Protein AF-A0A8T4LMX8-F1 (afdb_monomer)

Structure (mmCIF, N/CA/C/O backbone):
data_AF-A0A8T4LMX8-F1
#
_entry.id   AF-A0A8T4LMX8-F1
#
loop_
_atom_site.group_PDB
_atom_site.id
_atom_site.type_symbol
_atom_site.label_atom_id
_atom_site.label_alt_id
_atom_site.label_comp_id
_atom_site.label_asym_id
_atom_site.label_entity_id
_atom_site.label_seq_id
_atom_site.pdbx_PDB_ins_code
_atom_site.Cartn_x
_atom_site.Cartn_y
_atom_site.Cartn_z
_atom_site.occupancy
_atom_site.B_iso_or_equiv
_atom_site.auth_seq_id
_atom_site.auth_comp_id
_atom_site.auth_asym_id
_atom_site.auth_atom_id
_atom_site.pdbx_PDB_model_num
ATOM 1 N N . MET A 1 1 ? -13.765 -44.492 -5.482 1.00 42.31 1 MET A N 1
ATOM 2 C CA . MET A 1 1 ? -14.033 -43.998 -6.849 1.00 42.31 1 MET A CA 1
ATOM 3 C C . MET A 1 1 ? -13.309 -42.665 -6.994 1.00 42.31 1 MET A C 1
ATOM 5 O O . MET A 1 1 ? -13.678 -41.720 -6.318 1.00 42.31 1 MET A O 1
ATOM 9 N N . LYS A 1 2 ? -12.195 -42.636 -7.736 1.00 34.09 2 LYS A N 1
ATOM 10 C CA . LYS A 1 2 ? -11.388 -41.431 -8.004 1.00 34.09 2 LYS A CA 1
ATOM 11 C C . LYS A 1 2 ? -11.847 -40.826 -9.337 1.00 34.09 2 LYS A C 1
ATOM 13 O O . LYS A 1 2 ? -11.940 -41.601 -10.289 1.00 34.09 2 LYS A O 1
ATOM 18 N N . PRO A 1 3 ? -12.059 -39.507 -9.469 1.00 45.88 3 PRO A N 1
ATOM 19 C CA . PRO A 1 3 ? -12.101 -38.884 -10.780 1.00 45.88 3 PRO A CA 1
ATOM 20 C C . PRO A 1 3 ? -10.678 -38.494 -11.202 1.00 45.88 3 PRO A C 1
ATOM 22 O O . PRO A 1 3 ? -9.987 -37.721 -10.543 1.00 45.88 3 PRO A O 1
ATOM 25 N N . ILE A 1 4 ? -10.241 -39.102 -12.300 1.00 38.03 4 ILE A N 1
ATOM 26 C CA . ILE A 1 4 ? -9.006 -38.809 -13.024 1.00 38.03 4 ILE A CA 1
ATOM 27 C C . ILE A 1 4 ? -9.250 -37.515 -13.807 1.00 38.03 4 ILE A C 1
ATOM 29 O O . ILE A 1 4 ? -10.056 -37.503 -14.738 1.00 38.03 4 ILE A O 1
ATOM 33 N N . LEU A 1 5 ? -8.586 -36.424 -13.418 1.00 34.66 5 LEU A N 1
ATOM 34 C CA . LEU A 1 5 ? -8.623 -35.165 -14.156 1.00 34.66 5 LEU A CA 1
ATOM 35 C C . LEU A 1 5 ? -7.600 -35.231 -15.298 1.00 34.66 5 LEU A C 1
ATOM 37 O O . LEU A 1 5 ? -6.419 -35.503 -15.090 1.00 34.66 5 LEU A O 1
ATOM 41 N N . LYS A 1 6 ? -8.106 -35.057 -16.519 1.00 33.19 6 L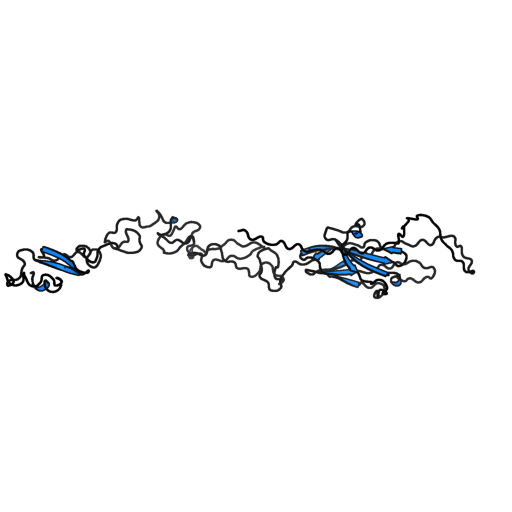YS A N 1
ATOM 42 C CA . LYS A 1 6 ? -7.388 -35.197 -17.787 1.00 33.19 6 LYS A CA 1
ATOM 43 C C . LYS A 1 6 ? -6.347 -34.086 -17.950 1.00 33.19 6 LYS A C 1
ATOM 45 O O . LYS A 1 6 ? -6.687 -32.909 -17.945 1.00 33.19 6 LYS A O 1
ATOM 50 N N . ILE A 1 7 ? -5.095 -34.487 -18.148 1.00 35.69 7 ILE A N 1
ATOM 51 C CA . ILE A 1 7 ? -3.983 -33.627 -18.560 1.00 35.69 7 ILE A CA 1
ATOM 52 C C . ILE A 1 7 ? -4.174 -33.296 -20.048 1.00 35.69 7 ILE A C 1
ATOM 54 O O . ILE A 1 7 ? -4.141 -34.192 -20.892 1.00 35.69 7 ILE A O 1
ATOM 58 N N . ASN A 1 8 ? -4.394 -32.019 -20.366 1.00 33.66 8 ASN A N 1
ATOM 59 C CA . ASN A 1 8 ? -4.388 -31.499 -21.735 1.00 33.66 8 ASN A CA 1
ATOM 60 C C . ASN A 1 8 ? -2.934 -31.365 -22.210 1.00 33.66 8 ASN A C 1
ATOM 62 O O . ASN A 1 8 ? -2.265 -30.373 -21.933 1.00 33.66 8 ASN A O 1
ATOM 66 N N . ILE A 1 9 ? -2.441 -32.385 -22.913 1.00 36.69 9 ILE A N 1
ATOM 67 C CA . ILE A 1 9 ? -1.186 -32.319 -23.666 1.00 36.69 9 ILE A CA 1
ATOM 68 C C . ILE A 1 9 ? -1.484 -31.565 -24.965 1.00 36.69 9 ILE A C 1
ATOM 70 O O . ILE A 1 9 ? -2.144 -32.090 -25.861 1.00 36.69 9 ILE A O 1
ATOM 74 N N . ILE A 1 10 ? -1.020 -30.319 -25.049 1.00 35.59 10 ILE A N 1
ATOM 75 C CA . ILE A 1 10 ? -1.015 -29.539 -26.287 1.00 35.59 10 ILE A CA 1
ATOM 76 C C . ILE A 1 10 ? 0.008 -30.184 -27.228 1.00 35.59 10 ILE A C 1
ATOM 78 O O . ILE A 1 10 ? 1.215 -30.157 -26.996 1.00 35.59 10 ILE A O 1
ATOM 82 N N . LEU A 1 11 ? -0.520 -30.826 -28.266 1.00 32.00 11 LEU A N 1
ATOM 83 C CA . LEU A 1 11 ? 0.209 -31.493 -29.334 1.00 32.00 11 LEU A CA 1
ATOM 84 C C . LEU A 1 11 ? 0.848 -30.418 -30.237 1.00 32.00 11 LEU A C 1
ATOM 86 O O . LEU A 1 11 ? 0.179 -29.836 -31.088 1.00 32.00 11 LEU A O 1
ATOM 90 N N . ILE A 1 12 ? 2.135 -30.125 -30.042 1.00 36.66 12 ILE A N 1
ATOM 91 C CA . ILE A 1 12 ? 2.910 -29.295 -30.975 1.00 36.66 12 ILE A CA 1
ATOM 92 C C . ILE A 1 12 ? 3.185 -30.148 -32.220 1.00 36.66 12 ILE A C 1
ATOM 94 O O . ILE A 1 12 ? 4.034 -31.039 -32.212 1.00 36.66 12 ILE A O 1
ATOM 98 N N . LEU A 1 13 ? 2.422 -29.895 -33.286 1.00 33.50 13 LEU A N 1
ATOM 99 C CA . LEU A 1 13 ? 2.652 -30.439 -34.623 1.00 33.50 13 LEU A CA 1
ATOM 100 C C . LEU A 1 13 ? 3.975 -29.886 -35.179 1.00 33.50 13 LEU A C 1
ATOM 102 O O . LEU A 1 13 ? 4.030 -28.787 -35.725 1.00 33.50 13 LEU A O 1
ATOM 106 N N . PHE A 1 14 ? 5.042 -30.673 -35.059 1.00 32.25 14 PHE A N 1
ATOM 107 C CA . PHE A 1 14 ? 6.243 -30.529 -35.878 1.00 32.25 14 PHE A CA 1
ATOM 108 C C . PHE A 1 14 ? 5.907 -30.964 -37.311 1.00 32.25 14 PHE A C 1
ATOM 110 O O . PHE A 1 14 ? 5.792 -32.155 -37.603 1.00 32.25 14 PHE A O 1
ATOM 117 N N . VAL A 1 15 ? 5.734 -29.997 -38.215 1.00 34.31 15 VAL A N 1
ATOM 118 C CA . VAL A 1 15 ? 5.687 -30.261 -39.657 1.00 34.31 15 VAL A CA 1
ATOM 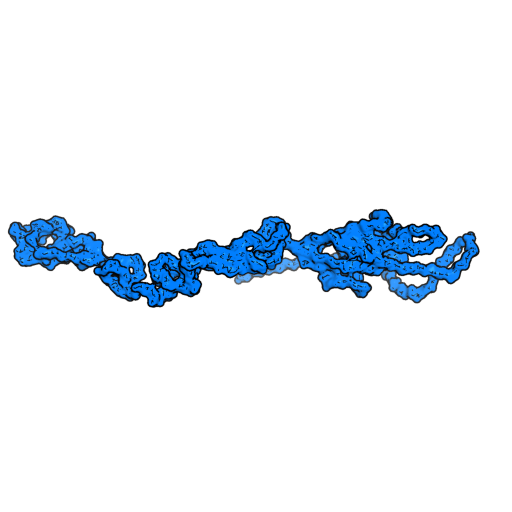119 C C . VAL A 1 15 ? 7.120 -30.468 -40.138 1.00 34.31 15 VAL A C 1
ATOM 121 O O . VAL A 1 15 ? 7.907 -29.534 -40.262 1.00 34.31 15 VAL A O 1
ATOM 124 N N . LEU A 1 16 ? 7.454 -31.732 -40.376 1.00 29.52 16 LEU A N 1
ATOM 125 C CA . LEU A 1 16 ? 8.714 -32.190 -40.943 1.00 29.52 16 LEU A CA 1
ATOM 126 C C . LEU A 1 16 ? 8.616 -32.049 -42.472 1.00 29.52 16 LEU A C 1
ATOM 128 O O . LEU A 1 16 ? 8.086 -32.926 -43.152 1.00 29.52 16 LEU A O 1
ATOM 132 N N . VAL A 1 17 ? 9.075 -30.919 -43.018 1.00 32.94 17 VAL A N 1
ATOM 133 C CA . VAL A 1 17 ? 9.285 -30.775 -44.467 1.00 32.94 17 VAL A CA 1
ATOM 134 C C . VAL A 1 17 ? 10.633 -31.401 -44.803 1.00 32.94 17 VAL A C 1
ATOM 136 O O . VAL A 1 17 ? 11.690 -30.862 -44.486 1.00 32.94 17 VAL A O 1
ATOM 139 N N . ILE A 1 18 ? 10.584 -32.570 -45.437 1.00 34.22 18 ILE A N 1
ATOM 140 C CA . ILE A 1 18 ? 11.728 -33.188 -46.101 1.00 34.22 18 ILE A CA 1
ATOM 141 C C . ILE A 1 18 ? 11.878 -32.502 -47.461 1.00 34.22 18 ILE A C 1
ATOM 143 O O . ILE A 1 18 ? 11.060 -32.712 -48.354 1.00 34.22 18 ILE A O 1
ATOM 147 N N . SER A 1 19 ? 12.940 -31.719 -47.642 1.00 37.28 19 SER A N 1
ATOM 148 C CA . SER A 1 19 ? 13.443 -31.356 -48.969 1.00 37.28 19 SER A CA 1
ATOM 149 C C . SER A 1 19 ? 14.933 -31.667 -49.041 1.00 37.28 19 SER A C 1
ATOM 151 O O . SER A 1 19 ? 15.751 -31.069 -48.344 1.00 37.28 19 SER A O 1
ATOM 153 N N . ALA A 1 20 ? 15.255 -32.657 -49.868 1.00 32.66 20 ALA A N 1
ATOM 154 C CA . ALA A 1 20 ? 16.603 -33.057 -50.232 1.00 32.66 20 ALA A CA 1
ATOM 155 C C . ALA A 1 20 ? 17.221 -32.077 -51.245 1.00 32.66 20 ALA A C 1
ATOM 157 O O . ALA A 1 20 ? 16.527 -31.634 -52.155 1.00 32.66 20 ALA A O 1
ATOM 158 N N . GLY A 1 21 ? 18.536 -31.845 -51.117 1.00 32.22 21 GLY A N 1
ATOM 159 C CA . GLY A 1 21 ? 19.417 -31.208 -52.111 1.00 32.22 21 GLY A CA 1
ATOM 160 C C . GLY A 1 21 ? 19.210 -29.695 -52.227 1.00 32.22 21 GLY A C 1
ATOM 161 O O . GLY A 1 21 ? 18.158 -29.238 -52.637 1.00 32.22 21 GLY A O 1
ATOM 162 N N . ILE A 1 22 ? 20.174 -28.835 -51.910 1.00 32.34 22 ILE A N 1
ATOM 163 C CA . ILE A 1 22 ? 21.505 -28.755 -52.519 1.00 32.34 22 ILE A CA 1
ATOM 164 C C . ILE A 1 22 ? 22.479 -28.219 -51.460 1.00 32.34 22 ILE A C 1
ATOM 166 O O . ILE A 1 22 ? 22.280 -27.142 -50.905 1.00 32.34 22 ILE A O 1
ATOM 170 N N . ALA A 1 23 ? 23.549 -28.967 -51.192 1.00 29.81 23 ALA A N 1
ATOM 171 C CA . ALA A 1 23 ? 24.689 -28.474 -50.434 1.00 29.81 23 ALA A CA 1
ATOM 172 C C . ALA A 1 23 ? 25.506 -27.535 -51.333 1.00 29.81 23 ALA A C 1
ATOM 174 O O . ALA A 1 23 ? 26.233 -27.993 -52.213 1.00 29.81 23 ALA A O 1
ATOM 175 N N . ALA A 1 24 ? 25.382 -26.225 -51.127 1.00 30.67 24 ALA A N 1
ATOM 176 C CA . ALA A 1 24 ? 26.388 -25.274 -51.578 1.00 30.67 24 ALA A CA 1
ATOM 177 C C . ALA A 1 24 ? 27.410 -25.124 -50.447 1.00 30.67 24 ALA A C 1
ATOM 179 O O . ALA A 1 24 ? 27.195 -24.410 -49.469 1.00 30.67 24 ALA A O 1
ATOM 180 N N . SER A 1 25 ? 28.503 -25.872 -50.558 1.00 31.45 25 SER A N 1
ATOM 181 C CA . SER A 1 25 ? 29.678 -25.752 -49.705 1.00 31.45 25 SER A CA 1
ATOM 182 C C . SER A 1 25 ? 30.217 -24.320 -49.778 1.00 31.45 25 SER A C 1
ATOM 184 O O . SER A 1 25 ? 30.793 -23.930 -50.792 1.00 31.45 25 SER A O 1
ATOM 186 N N . TYR A 1 26 ? 30.046 -23.535 -48.713 1.00 28.48 26 TYR A N 1
ATOM 187 C CA . TYR A 1 26 ? 30.730 -22.252 -48.556 1.00 28.48 26 TYR A CA 1
ATOM 188 C C . TYR A 1 26 ? 32.180 -22.543 -48.151 1.00 28.48 26 TYR A C 1
ATOM 190 O O . TYR A 1 26 ? 32.530 -22.614 -46.973 1.00 28.48 26 TYR A O 1
ATOM 198 N N . LEU A 1 27 ? 33.017 -22.830 -49.150 1.00 28.42 27 LEU A N 1
ATOM 199 C CA . LEU A 1 27 ? 34.459 -22.903 -48.974 1.00 28.42 27 LEU A CA 1
ATOM 200 C C . LEU A 1 27 ? 34.993 -21.489 -48.755 1.00 28.42 27 LEU A C 1
ATOM 202 O O . LEU A 1 27 ? 34.865 -20.609 -49.603 1.00 28.42 27 LEU A O 1
ATOM 206 N N . HIS A 1 28 ? 35.627 -21.316 -47.602 1.00 33.16 28 HIS A N 1
ATOM 207 C CA . HIS A 1 28 ? 36.552 -20.238 -47.302 1.00 33.16 28 HIS A CA 1
ATOM 208 C C . HIS A 1 28 ? 37.680 -20.258 -48.351 1.00 33.16 28 HIS A C 1
ATOM 210 O O . HIS A 1 28 ? 38.648 -21.001 -48.209 1.00 33.16 28 HIS A O 1
ATOM 216 N N . ASN A 1 29 ? 37.565 -19.462 -49.414 1.00 29.56 29 ASN A N 1
ATOM 217 C CA . ASN A 1 29 ? 38.679 -19.206 -50.323 1.00 29.56 29 ASN A CA 1
ATOM 218 C C . ASN A 1 29 ? 39.320 -17.873 -49.961 1.00 29.56 29 ASN A C 1
ATOM 220 O O . ASN A 1 29 ? 38.999 -16.813 -50.488 1.00 29.56 29 ASN A O 1
ATOM 224 N N . ASN A 1 30 ? 40.271 -17.972 -49.039 1.00 38.06 30 ASN A N 1
ATOM 225 C CA . ASN A 1 30 ? 41.358 -17.023 -48.933 1.00 38.06 30 ASN A CA 1
ATOM 226 C C . ASN A 1 30 ? 42.361 -17.341 -50.054 1.00 38.06 30 ASN A C 1
ATOM 228 O O . ASN A 1 30 ? 43.261 -18.149 -49.851 1.00 38.06 30 ASN A O 1
ATOM 232 N N . SER A 1 31 ? 42.171 -16.788 -51.254 1.00 34.78 31 SER A N 1
ATOM 233 C CA . SER A 1 31 ? 43.269 -16.577 -52.206 1.00 34.78 31 SER A CA 1
ATOM 234 C C . SER A 1 31 ? 42.827 -15.702 -53.378 1.00 34.78 31 SER A C 1
ATOM 236 O O . SER A 1 31 ? 41.853 -15.980 -54.070 1.00 34.78 31 SER A O 1
ATOM 238 N N . THR A 1 32 ? 43.592 -14.637 -53.562 1.00 44.75 32 THR A N 1
ATOM 239 C CA . THR A 1 32 ? 43.703 -13.728 -54.705 1.00 44.75 32 THR A CA 1
ATOM 240 C C . THR A 1 32 ? 43.387 -14.338 -56.078 1.00 44.75 32 THR A C 1
ATOM 242 O O . THR A 1 32 ? 44.023 -15.306 -56.490 1.00 44.75 32 THR A O 1
ATOM 245 N N . GLY A 1 33 ? 42.498 -13.696 -56.842 1.00 30.75 33 GLY A N 1
ATOM 246 C CA . GLY A 1 33 ? 42.266 -14.014 -58.254 1.00 30.75 33 GLY A CA 1
ATOM 247 C C . GLY A 1 33 ? 41.302 -13.035 -58.921 1.00 30.75 33 GLY A C 1
ATOM 248 O O . GLY A 1 33 ? 40.125 -13.336 -59.081 1.00 30.75 33 GLY A O 1
ATOM 249 N N . ALA A 1 34 ? 41.789 -11.848 -59.288 1.00 35.50 34 ALA A N 1
ATOM 250 C CA . ALA A 1 34 ? 41.027 -10.880 -60.073 1.00 35.50 34 ALA A CA 1
ATOM 251 C C . ALA A 1 34 ? 40.827 -11.395 -61.512 1.00 35.50 34 ALA A C 1
ATOM 253 O O . ALA A 1 34 ? 41.796 -11.687 -62.212 1.00 35.50 34 ALA A O 1
ATOM 254 N N . VAL A 1 35 ? 39.573 -11.491 -61.961 1.00 29.61 35 VAL A N 1
ATOM 255 C CA . VAL A 1 35 ? 39.212 -11.753 -63.363 1.00 29.61 35 VAL A CA 1
ATOM 256 C C . VAL A 1 35 ? 39.029 -10.405 -64.061 1.00 29.61 35 VAL A C 1
ATOM 258 O O . VAL A 1 35 ? 38.074 -9.685 -63.787 1.00 29.61 35 VAL A O 1
ATOM 261 N N . ILE A 1 36 ? 39.956 -10.055 -64.956 1.00 37.41 36 ILE A N 1
ATOM 262 C CA . ILE A 1 36 ? 39.869 -8.869 -65.819 1.00 37.41 36 ILE A CA 1
ATOM 263 C C . ILE A 1 36 ? 39.120 -9.264 -67.101 1.00 37.41 36 ILE A C 1
ATOM 265 O O . ILE A 1 36 ? 39.618 -10.076 -67.881 1.00 37.41 36 ILE A O 1
ATOM 269 N N . ILE A 1 37 ? 37.945 -8.677 -67.348 1.00 35.38 37 ILE A N 1
ATOM 270 C CA . ILE A 1 37 ? 37.263 -8.743 -68.651 1.00 35.38 37 ILE A CA 1
ATOM 271 C C . ILE A 1 37 ? 37.694 -7.503 -69.442 1.00 35.38 37 ILE A C 1
ATOM 273 O O . ILE A 1 37 ? 37.253 -6.390 -69.164 1.00 35.38 37 ILE A O 1
ATOM 277 N N . GLY A 1 38 ? 38.619 -7.676 -70.385 1.00 31.23 38 GLY A N 1
ATOM 278 C CA . GLY A 1 38 ? 39.140 -6.580 -71.202 1.00 31.23 38 GLY A CA 1
ATOM 279 C C . GLY A 1 38 ? 38.154 -6.127 -72.282 1.00 31.23 38 GLY A C 1
ATOM 280 O O . GLY A 1 38 ? 37.705 -6.934 -73.092 1.00 31.23 38 GLY A O 1
ATOM 281 N N . SER A 1 39 ? 37.881 -4.822 -72.336 1.00 35.50 39 SER A N 1
ATOM 282 C CA . SER A 1 39 ? 37.499 -4.106 -73.564 1.00 35.50 39 SER A CA 1
ATOM 283 C C . SER A 1 39 ? 38.655 -3.171 -73.949 1.00 35.50 39 SER A C 1
ATOM 285 O O . SER A 1 39 ? 39.286 -2.610 -73.050 1.00 35.50 39 SER A O 1
ATOM 287 N N . PRO A 1 40 ? 39.004 -3.012 -75.241 1.00 43.19 40 PRO A N 1
ATOM 288 C CA . PRO A 1 40 ? 40.244 -2.353 -75.620 1.00 43.19 40 PRO A CA 1
ATOM 289 C C . PRO A 1 40 ? 40.046 -0.840 -75.705 1.00 43.19 40 PRO A C 1
ATOM 291 O O . PRO A 1 40 ? 39.287 -0.345 -76.533 1.00 43.19 40 PRO A O 1
ATOM 294 N N . GLY A 1 41 ? 40.789 -0.107 -74.883 1.00 40.06 41 GLY A N 1
ATOM 295 C CA . GLY A 1 41 ? 40.976 1.327 -75.056 1.00 40.06 41 GLY A CA 1
ATOM 296 C C . GLY A 1 41 ? 41.073 2.048 -73.729 1.00 40.06 41 GLY A C 1
ATOM 297 O O . GLY A 1 41 ? 40.066 2.536 -73.259 1.00 40.06 41 GLY A O 1
ATOM 298 N N . PHE A 1 42 ? 42.265 2.077 -73.135 1.00 42.91 42 PHE A N 1
ATOM 299 C CA . PHE A 1 42 ? 42.872 3.231 -72.457 1.00 42.91 42 PHE A CA 1
ATOM 300 C C . PHE A 1 42 ? 44.186 2.754 -71.823 1.00 42.91 42 PHE A C 1
ATOM 302 O O . PHE A 1 42 ? 44.204 1.840 -71.004 1.00 42.91 42 PHE A O 1
ATOM 309 N N . GLY A 1 43 ? 45.306 3.335 -72.261 1.00 44.34 43 GLY A N 1
ATOM 310 C CA . GLY A 1 43 ? 46.622 3.097 -71.675 1.00 44.34 43 GLY A CA 1
ATOM 311 C C . GLY A 1 43 ? 46.714 3.788 -70.319 1.00 44.34 43 GLY A C 1
ATOM 312 O O . GLY A 1 43 ? 47.070 4.960 -70.250 1.00 44.34 43 GLY A O 1
ATOM 313 N N . GLY A 1 44 ? 46.363 3.061 -69.265 1.00 44.66 44 GLY A N 1
ATOM 314 C CA . GLY A 1 44 ? 46.594 3.411 -67.869 1.00 44.66 44 GLY A CA 1
ATOM 315 C C . GLY A 1 44 ? 47.049 2.156 -67.134 1.00 44.66 44 GLY A C 1
ATOM 316 O O . GLY A 1 44 ? 46.526 1.071 -67.378 1.00 44.66 44 GLY A O 1
ATOM 317 N N . ASP A 1 45 ? 48.075 2.297 -66.307 1.00 46.09 45 ASP A N 1
ATOM 318 C CA . ASP A 1 45 ? 48.701 1.230 -65.527 1.00 46.09 45 ASP A CA 1
ATOM 319 C C . ASP A 1 45 ? 47.660 0.488 -64.655 1.00 46.09 45 ASP A C 1
ATOM 321 O O . ASP A 1 45 ? 47.151 1.030 -63.678 1.00 46.09 45 ASP A O 1
ATOM 325 N N . ILE A 1 46 ? 47.304 -0.744 -65.037 1.00 49.78 46 ILE A N 1
ATOM 326 C CA . ILE A 1 46 ? 46.296 -1.605 -64.377 1.00 49.78 46 ILE A CA 1
ATOM 327 C C . ILE A 1 46 ? 46.918 -2.556 -63.337 1.00 49.78 46 ILE A C 1
ATOM 329 O O . ILE A 1 46 ? 46.423 -3.658 -63.107 1.00 49.78 46 ILE A O 1
ATOM 333 N N . SER A 1 47 ? 48.017 -2.152 -62.696 1.00 48.38 47 SER A N 1
ATOM 334 C CA . SER A 1 47 ? 48.734 -2.981 -61.713 1.00 48.38 47 SER A CA 1
ATOM 335 C C . SER A 1 47 ? 48.361 -2.735 -60.243 1.00 48.38 47 SER A C 1
ATOM 337 O O . SER A 1 47 ? 48.933 -3.372 -59.358 1.00 48.38 47 SER A O 1
ATOM 339 N N . GLN A 1 48 ? 47.386 -1.870 -59.945 1.00 51.09 48 GLN A N 1
ATOM 340 C CA . GLN A 1 48 ? 46.965 -1.588 -58.567 1.00 51.09 48 GLN A CA 1
ATOM 341 C C . GLN A 1 48 ? 45.631 -2.298 -58.262 1.00 51.09 48 GLN A C 1
ATOM 343 O O . GLN A 1 48 ? 44.635 -2.012 -58.931 1.00 51.09 48 GLN A O 1
ATOM 348 N N . PRO A 1 49 ? 45.562 -3.225 -57.285 1.00 53.69 49 PRO A N 1
ATOM 349 C CA . PRO A 1 49 ? 44.280 -3.736 -56.815 1.00 53.69 49 PRO A CA 1
ATOM 350 C C . PRO A 1 49 ? 43.464 -2.567 -56.259 1.00 53.69 49 PRO A C 1
ATOM 352 O O . PRO A 1 49 ? 43.960 -1.803 -55.435 1.00 53.69 49 PRO A O 1
ATOM 355 N N . VAL A 1 50 ? 42.215 -2.424 -56.704 1.00 55.38 50 VAL A N 1
ATOM 356 C CA . VAL A 1 50 ? 41.280 -1.466 -56.108 1.00 55.38 50 VAL A CA 1
ATOM 357 C C . VAL A 1 50 ? 40.969 -1.974 -54.700 1.00 55.38 50 VAL A C 1
ATOM 359 O O . VAL A 1 50 ? 40.183 -2.903 -54.521 1.00 55.38 50 VAL A O 1
ATOM 362 N N . THR A 1 51 ? 41.667 -1.450 -53.697 1.00 58.44 51 THR A N 1
ATOM 363 C CA . THR A 1 51 ? 41.367 -1.717 -52.291 1.00 58.44 51 THR A CA 1
ATOM 364 C C . THR A 1 51 ? 40.210 -0.817 -51.888 1.00 58.44 51 THR A C 1
ATOM 366 O O . THR A 1 51 ? 40.366 0.401 -51.870 1.00 58.44 51 THR A O 1
ATOM 369 N N . PHE A 1 52 ? 39.051 -1.404 -51.598 1.00 62.44 52 PHE A N 1
ATOM 370 C CA . PHE A 1 52 ? 37.931 -0.664 -51.023 1.00 62.44 52 PHE A CA 1
ATOM 371 C C . PHE A 1 52 ? 38.224 -0.337 -49.560 1.00 62.44 52 PHE A C 1
ATOM 373 O O . PHE A 1 52 ? 38.703 -1.200 -48.818 1.00 62.44 52 PHE A O 1
ATOM 380 N N . ASP A 1 53 ? 37.893 0.883 -49.143 1.00 69.62 53 ASP A N 1
ATOM 381 C CA . ASP A 1 53 ? 37.922 1.244 -47.732 1.00 69.62 53 ASP A CA 1
ATOM 382 C C . ASP A 1 53 ? 36.877 0.419 -46.953 1.00 69.62 53 ASP A C 1
ATOM 384 O O . ASP A 1 53 ? 35.795 0.111 -47.477 1.00 69.62 53 ASP A O 1
ATOM 388 N N . PRO A 1 54 ? 37.179 0.023 -45.702 1.00 75.31 54 PRO A N 1
ATOM 389 C CA . PRO A 1 54 ? 36.230 -0.701 -44.868 1.00 75.31 54 PRO A CA 1
ATOM 390 C C . PRO A 1 54 ? 34.986 0.152 -44.589 1.00 75.31 54 PRO A C 1
ATOM 392 O O . PRO A 1 54 ? 35.075 1.363 -44.380 1.00 75.31 54 PRO A O 1
ATOM 395 N N . LEU A 1 55 ? 33.820 -0.502 -44.535 1.00 82.38 55 LEU A N 1
ATOM 396 C CA . LEU A 1 55 ? 32.554 0.150 -44.200 1.00 82.38 55 LEU A CA 1
ATOM 397 C C . LEU A 1 55 ? 32.651 0.870 -42.847 1.00 82.38 55 LEU A C 1
ATOM 399 O O . LEU A 1 55 ? 33.101 0.303 -41.850 1.00 82.38 55 LEU A O 1
ATOM 403 N N . LYS A 1 56 ? 32.179 2.118 -42.803 1.00 85.19 56 LYS A N 1
ATOM 404 C CA . LYS A 1 56 ? 32.111 2.914 -41.569 1.00 85.19 56 LYS A CA 1
ATOM 405 C C . LYS A 1 56 ? 30.914 2.494 -40.723 1.00 85.19 56 LYS A C 1
ATOM 407 O O . LYS A 1 56 ? 29.858 2.177 -41.265 1.00 85.19 56 LYS A O 1
ATOM 412 N N . SER A 1 57 ? 31.043 2.537 -39.402 1.00 88.19 57 SER A N 1
ATOM 413 C CA . SER A 1 57 ? 29.895 2.373 -38.507 1.00 88.19 57 SER A CA 1
ATOM 414 C C . SER A 1 57 ? 29.049 3.646 -38.433 1.00 88.19 57 SER A C 1
ATOM 416 O O . SER A 1 57 ? 29.518 4.751 -38.710 1.00 88.19 57 SER A O 1
ATOM 418 N N . VAL A 1 58 ? 27.788 3.484 -38.031 1.00 89.00 58 VAL A N 1
ATOM 419 C CA . VAL A 1 58 ? 26.940 4.592 -37.570 1.00 89.00 58 VAL A CA 1
ATOM 420 C C . VAL A 1 58 ? 27.460 5.068 -36.210 1.00 89.00 58 VAL A C 1
ATOM 422 O O . VAL A 1 58 ? 27.707 4.254 -35.320 1.00 89.00 58 VAL A O 1
ATOM 425 N N . THR A 1 59 ? 27.632 6.376 -36.034 1.00 91.25 59 THR A N 1
ATOM 426 C CA . THR A 1 59 ? 28.218 6.949 -34.806 1.00 91.25 59 THR A CA 1
ATOM 427 C C . THR A 1 59 ? 27.272 7.863 -34.035 1.00 91.25 59 THR A C 1
ATOM 429 O O . THR A 1 59 ? 27.582 8.239 -32.907 1.00 91.25 59 THR A O 1
ATOM 432 N N . ASP A 1 60 ? 26.149 8.249 -34.634 1.00 91.62 60 ASP A N 1
ATOM 433 C CA . ASP A 1 60 ? 25.191 9.220 -34.106 1.00 91.62 60 ASP A CA 1
ATOM 434 C C . ASP A 1 60 ? 23.867 8.574 -33.669 1.00 91.62 60 ASP A C 1
ATOM 436 O O . ASP A 1 60 ? 22.853 9.263 -33.574 1.00 91.62 60 ASP A O 1
ATOM 440 N N . LEU A 1 61 ? 23.860 7.267 -33.370 1.00 94.19 61 LEU A N 1
ATOM 441 C CA . LEU A 1 61 ? 22.666 6.604 -32.849 1.00 94.19 61 LEU A CA 1
ATOM 442 C C . LEU A 1 61 ? 22.304 7.174 -31.479 1.00 94.19 61 LEU A C 1
ATOM 444 O O . LEU A 1 61 ? 23.097 7.114 -30.537 1.00 94.19 61 LEU A O 1
ATOM 448 N N . GLN A 1 62 ? 21.095 7.712 -31.368 1.00 96.44 62 GLN A N 1
ATOM 449 C CA . GLN A 1 62 ? 20.595 8.380 -30.173 1.00 96.44 62 GLN A CA 1
ATOM 450 C C . GLN A 1 62 ? 19.175 7.930 -29.848 1.00 96.44 62 GLN A C 1
ATOM 452 O O . GLN A 1 62 ? 18.374 7.658 -30.738 1.00 96.44 62 GLN A O 1
ATOM 457 N N . VAL A 1 63 ? 18.859 7.880 -28.556 1.00 96.94 63 VAL A N 1
ATOM 458 C CA . VAL A 1 63 ? 17.497 7.671 -28.052 1.00 96.94 63 VAL A CA 1
ATOM 459 C C . VAL A 1 63 ? 16.813 9.027 -27.964 1.00 96.94 63 VAL A C 1
ATOM 461 O O . VAL A 1 63 ? 17.354 9.947 -27.358 1.00 96.94 63 VAL A O 1
ATOM 464 N N . ILE A 1 64 ? 15.623 9.139 -28.549 1.00 96.25 64 ILE A N 1
ATOM 465 C CA . ILE A 1 64 ? 14.825 10.375 -28.536 1.00 96.25 64 ILE A CA 1
ATOM 466 C C . ILE A 1 64 ? 13.534 10.249 -27.721 1.00 96.25 64 ILE A C 1
ATOM 468 O O . ILE A 1 64 ? 12.875 11.249 -27.462 1.00 96.25 64 ILE A O 1
ATOM 472 N N . GLY A 1 65 ? 13.161 9.035 -27.314 1.00 92.25 65 GLY A N 1
ATOM 473 C CA . GLY A 1 65 ? 12.016 8.805 -26.441 1.00 92.25 65 GLY A CA 1
ATOM 474 C C . GLY A 1 65 ? 11.860 7.336 -26.074 1.00 92.25 65 GLY A C 1
ATOM 475 O O . GLY A 1 65 ? 12.273 6.456 -26.829 1.00 92.25 65 GLY A O 1
ATOM 476 N N . ALA A 1 66 ? 11.251 7.077 -24.923 1.00 93.19 66 ALA A N 1
ATOM 477 C CA . ALA A 1 66 ? 10.887 5.746 -24.463 1.00 93.19 66 ALA A CA 1
ATOM 478 C C . ALA A 1 66 ? 9.474 5.787 -23.874 1.00 93.19 66 ALA A C 1
ATOM 480 O O . ALA A 1 66 ? 9.093 6.756 -23.224 1.00 93.19 66 ALA A O 1
ATOM 481 N N . THR A 1 67 ? 8.706 4.738 -24.125 1.00 89.56 67 THR A N 1
ATOM 482 C CA . THR A 1 67 ? 7.407 4.469 -23.506 1.00 89.56 67 THR A CA 1
ATOM 483 C C . THR A 1 67 ? 7.495 3.132 -22.764 1.00 89.56 67 THR A C 1
ATOM 485 O O . THR A 1 67 ? 8.583 2.559 -22.640 1.00 89.56 67 THR A O 1
ATOM 488 N N . LYS A 1 68 ? 6.366 2.599 -22.287 1.00 88.25 68 LYS A N 1
ATOM 489 C CA . LYS A 1 68 ? 6.342 1.313 -21.580 1.00 88.25 68 LYS A CA 1
ATOM 490 C C . LYS A 1 68 ? 6.685 0.121 -22.471 1.00 88.25 68 LYS A C 1
ATOM 492 O O . LYS A 1 68 ? 7.149 -0.894 -21.974 1.00 88.25 68 LYS A O 1
ATOM 497 N N . ASP A 1 69 ? 6.455 0.226 -23.777 1.00 91.94 69 ASP A N 1
ATOM 498 C CA . ASP A 1 69 ? 6.598 -0.894 -24.712 1.00 91.94 69 ASP A CA 1
ATOM 499 C C . ASP A 1 69 ? 7.420 -0.559 -25.959 1.00 91.94 69 ASP A C 1
ATOM 501 O O . ASP A 1 69 ? 7.581 -1.404 -26.845 1.00 91.94 69 ASP A O 1
ATOM 505 N N . SER A 1 70 ? 7.944 0.663 -26.055 1.00 93.00 70 SER A N 1
ATOM 506 C CA . SER A 1 70 ? 8.681 1.098 -27.233 1.00 93.00 70 SER A CA 1
ATOM 507 C C . SER A 1 70 ? 9.758 2.137 -26.950 1.00 93.00 70 SER A C 1
ATOM 509 O O . SER A 1 70 ? 9.674 2.915 -26.004 1.00 93.00 70 SER A O 1
ATOM 511 N N . VAL A 1 71 ? 10.786 2.157 -27.797 1.00 96.25 71 VAL A N 1
ATOM 512 C CA . VAL A 1 71 ? 11.881 3.133 -27.769 1.00 96.25 71 VAL A CA 1
ATOM 513 C C . VAL A 1 71 ? 12.054 3.721 -29.161 1.00 96.25 71 VAL A C 1
ATOM 515 O O . VAL A 1 71 ? 12.198 2.991 -30.141 1.00 96.25 71 VAL A O 1
ATOM 518 N N . SER A 1 72 ? 12.059 5.047 -29.242 1.00 94.88 72 SER A N 1
ATOM 519 C CA . SER A 1 72 ? 12.313 5.810 -30.459 1.00 94.88 72 SER A CA 1
ATOM 520 C C . SER A 1 72 ? 13.780 6.228 -30.520 1.00 94.88 72 SER A C 1
ATOM 522 O O . SER A 1 72 ? 14.328 6.804 -29.579 1.00 94.88 72 SER A O 1
ATOM 524 N N . LEU A 1 73 ? 14.408 5.942 -31.652 1.00 95.00 73 LEU A N 1
ATOM 525 C CA . LEU A 1 73 ? 15.817 6.145 -31.951 1.00 95.00 73 LEU A CA 1
ATOM 526 C C . LEU A 1 73 ? 15.959 7.066 -33.159 1.00 95.00 73 LEU A C 1
ATOM 528 O O . LEU A 1 73 ? 15.115 7.043 -34.053 1.00 95.00 73 LEU A O 1
ATOM 532 N N . THR A 1 74 ? 17.041 7.830 -33.217 1.00 93.00 74 THR A N 1
ATOM 533 C CA . THR A 1 74 ? 17.435 8.616 -34.388 1.00 93.00 74 THR A CA 1
ATOM 534 C C . THR A 1 74 ? 18.892 8.347 -34.741 1.00 93.00 74 THR A C 1
ATOM 536 O O . THR A 1 74 ? 19.702 8.136 -33.841 1.00 93.00 74 THR A O 1
ATOM 539 N N . PHE A 1 75 ? 19.220 8.316 -36.031 1.00 89.75 75 PHE A N 1
ATOM 540 C CA . PHE A 1 75 ? 20.593 8.155 -36.525 1.00 89.75 75 PHE A CA 1
ATOM 541 C C . PHE A 1 75 ? 20.716 8.577 -37.986 1.00 89.75 75 PHE A C 1
ATOM 543 O O . PHE A 1 75 ? 19.702 8.765 -38.656 1.00 89.75 75 PHE A O 1
ATOM 550 N N . SER A 1 76 ? 21.947 8.686 -38.479 1.00 84.94 76 SER A N 1
ATOM 551 C CA . SER A 1 76 ? 22.262 8.980 -39.877 1.00 84.94 76 SER A CA 1
ATOM 552 C C . SER A 1 76 ? 23.170 7.886 -40.438 1.00 84.94 76 SER A C 1
ATOM 554 O O . SER A 1 76 ? 24.094 7.411 -39.774 1.00 84.94 76 SER A O 1
ATOM 5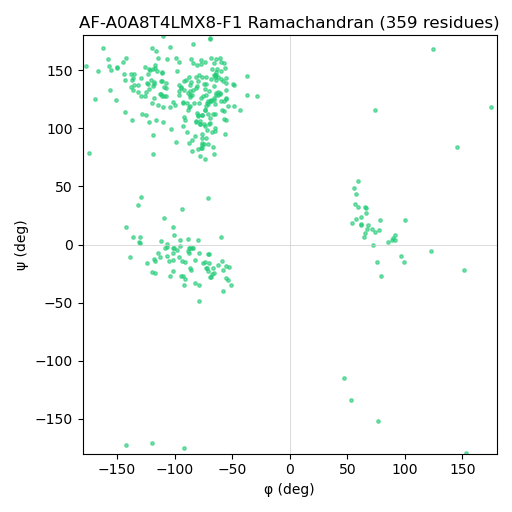56 N N . LEU A 1 77 ? 22.931 7.459 -41.680 1.00 79.56 77 LEU A N 1
ATOM 557 C CA . LEU A 1 77 ? 23.815 6.489 -42.326 1.00 79.56 77 LEU A CA 1
ATOM 558 C C . LEU A 1 77 ? 25.120 7.192 -42.716 1.00 79.56 77 LEU A C 1
ATOM 560 O O . LEU A 1 77 ? 25.073 8.298 -43.264 1.00 79.56 77 LEU A O 1
ATOM 564 N N . PRO A 1 78 ? 26.289 6.586 -42.442 1.00 73.81 78 PRO A N 1
ATOM 565 C CA . PRO A 1 78 ? 27.556 7.214 -42.749 1.00 73.81 78 PRO A CA 1
ATOM 566 C C . PRO A 1 78 ? 27.720 7.342 -44.261 1.00 73.81 78 PRO A C 1
ATOM 568 O O . PRO A 1 78 ? 27.492 6.401 -45.021 1.00 73.81 78 PRO A O 1
ATOM 571 N N . CYS A 1 79 ? 28.198 8.500 -44.698 1.00 66.19 79 CYS A N 1
ATOM 572 C CA . CYS A 1 79 ? 28.691 8.659 -46.054 1.00 66.19 79 CYS A CA 1
ATOM 573 C C . CYS A 1 79 ? 29.995 7.871 -46.195 1.00 66.19 79 CYS A C 1
ATOM 575 O O . CYS A 1 79 ? 31.047 8.290 -45.687 1.00 66.19 79 CYS A O 1
ATOM 577 N N . ASN A 1 80 ? 29.936 6.722 -46.869 1.00 57.38 80 ASN A N 1
ATOM 578 C CA . ASN A 1 80 ? 31.151 6.101 -47.361 1.00 57.38 80 ASN A CA 1
ATOM 579 C C . ASN A 1 80 ? 31.562 6.856 -48.624 1.00 57.38 80 ASN A C 1
ATOM 581 O O . ASN A 1 80 ? 30.882 6.781 -49.641 1.00 57.38 80 ASN A O 1
ATOM 585 N N . MET A 1 81 ? 32.584 7.703 -48.501 1.00 50.38 81 MET A N 1
ATOM 586 C CA . MET A 1 81 ? 33.185 8.358 -49.655 1.00 50.38 81 MET A CA 1
ATOM 587 C C . MET A 1 81 ? 34.251 7.412 -50.179 1.00 50.38 81 MET A C 1
ATOM 589 O O . MET A 1 81 ? 35.408 7.529 -49.783 1.00 50.38 81 MET A O 1
ATOM 593 N N . ASP A 1 82 ? 33.865 6.492 -51.051 1.00 48.03 82 ASP A N 1
ATOM 594 C CA . ASP A 1 82 ? 34.847 5.860 -51.914 1.00 48.03 82 ASP A CA 1
ATOM 595 C C . ASP A 1 82 ? 35.262 6.952 -52.913 1.00 48.03 82 ASP A C 1
ATOM 597 O O . ASP A 1 82 ? 34.426 7.585 -53.564 1.00 48.03 82 ASP A O 1
ATOM 601 N N . THR A 1 83 ? 36.554 7.271 -52.995 1.00 43.69 83 THR A N 1
ATOM 602 C CA . THR A 1 83 ? 37.059 8.124 -54.073 1.00 43.69 83 THR A CA 1
ATOM 603 C C . THR A 1 83 ? 36.914 7.360 -55.384 1.00 43.69 83 THR A C 1
ATOM 605 O O . THR A 1 83 ? 37.860 6.715 -55.835 1.00 43.69 83 THR A O 1
ATOM 608 N N . GLU A 1 84 ? 35.737 7.408 -56.008 1.00 44.44 84 GLU A N 1
ATOM 609 C CA . GLU A 1 84 ? 35.627 7.020 -57.405 1.00 44.44 84 GLU A CA 1
ATOM 610 C C . GLU A 1 84 ? 36.578 7.906 -58.224 1.00 44.44 84 GLU A C 1
ATOM 612 O O . GLU A 1 84 ? 36.680 9.122 -58.019 1.00 44.44 84 GLU A O 1
ATOM 617 N N . ALA A 1 85 ? 37.241 7.304 -59.213 1.00 42.62 85 ALA A N 1
ATOM 618 C CA . ALA A 1 85 ? 38.093 7.979 -60.195 1.00 42.62 85 ALA A CA 1
ATOM 619 C C . ALA A 1 85 ? 37.358 9.051 -61.046 1.00 42.62 85 ALA A C 1
ATOM 621 O O . ALA A 1 85 ? 37.933 9.612 -61.975 1.00 42.62 85 ALA A O 1
ATOM 622 N N . THR A 1 86 ? 36.094 9.349 -60.739 1.00 43.50 86 THR A N 1
ATOM 623 C CA . THR A 1 86 ? 35.194 10.294 -61.413 1.00 43.50 86 THR A CA 1
ATOM 624 C C . THR A 1 86 ? 34.950 11.586 -60.622 1.00 43.50 86 THR A C 1
ATOM 626 O O . THR A 1 86 ? 34.233 12.463 -61.102 1.00 43.50 86 THR A O 1
ATOM 629 N N . GLY A 1 87 ? 35.547 11.766 -59.435 1.00 42.22 87 GLY A N 1
ATOM 630 C CA . GLY A 1 87 ? 35.539 13.055 -58.724 1.00 42.22 87 GLY A CA 1
ATOM 631 C C . GLY A 1 87 ? 34.171 13.518 -58.202 1.00 42.22 87 GLY A C 1
ATOM 632 O O . GLY A 1 87 ? 34.036 14.674 -57.796 1.00 42.22 87 GLY A O 1
ATOM 633 N N . SER A 1 88 ? 33.165 12.642 -58.173 1.00 45.53 88 SER A N 1
ATOM 634 C CA . SER A 1 88 ? 31.857 12.946 -57.585 1.00 45.53 88 SER A CA 1
ATOM 635 C C . SER A 1 88 ? 31.845 12.538 -56.112 1.00 45.53 88 SER A C 1
ATOM 637 O O . SER A 1 88 ? 31.831 11.360 -55.781 1.00 45.53 88 SER A O 1
ATOM 639 N N . ARG A 1 89 ? 31.875 13.528 -55.211 1.00 47.75 89 ARG A N 1
ATOM 640 C CA . ARG A 1 89 ? 31.715 13.331 -53.761 1.00 47.75 89 ARG A CA 1
ATOM 641 C C . ARG A 1 89 ? 30.234 13.089 -53.450 1.00 47.75 89 ARG A C 1
ATOM 643 O O . ARG A 1 89 ? 29.517 14.045 -53.173 1.00 47.75 89 ARG A O 1
ATOM 650 N N . GLY A 1 90 ? 29.779 11.846 -53.557 1.00 49.59 90 GLY A N 1
ATOM 651 C CA . GLY A 1 90 ? 28.437 11.422 -53.146 1.00 49.59 90 GLY A CA 1
ATOM 652 C C . GLY A 1 90 ? 28.509 10.424 -51.995 1.00 49.59 90 GLY A C 1
ATOM 653 O O . GLY A 1 90 ? 29.476 9.673 -51.885 1.00 49.59 90 GLY A O 1
ATOM 654 N N . CYS A 1 91 ? 27.506 10.421 -51.119 1.00 53.56 91 CYS A N 1
ATOM 655 C CA . CYS A 1 91 ? 27.347 9.368 -50.120 1.00 53.56 91 CYS A CA 1
ATOM 656 C C . CYS A 1 91 ? 26.762 8.134 -50.826 1.00 53.56 91 CYS A C 1
ATOM 658 O O . CYS A 1 91 ? 25.714 8.244 -51.455 1.00 53.56 91 CYS A O 1
ATOM 660 N N . GLU A 1 92 ? 27.381 6.954 -50.730 1.00 57.50 92 GLU A N 1
ATOM 661 C CA . GLU A 1 92 ? 26.880 5.717 -51.369 1.00 57.50 92 GLU A CA 1
ATOM 662 C C . GLU A 1 92 ? 25.604 5.133 -50.714 1.00 57.50 92 GLU A C 1
ATOM 664 O O . GLU A 1 92 ? 25.438 3.920 -50.585 1.00 57.50 92 GLU A O 1
ATOM 669 N N . SER A 1 93 ? 24.646 5.976 -50.319 1.00 56.91 93 SER A N 1
ATOM 670 C CA . SER A 1 93 ? 23.338 5.553 -49.800 1.00 56.91 93 SER A CA 1
ATOM 671 C C . SER A 1 93 ? 22.600 4.632 -50.783 1.00 56.91 93 SER A C 1
ATOM 673 O O . SER A 1 93 ? 21.878 3.732 -50.369 1.00 56.91 93 SER A O 1
ATOM 675 N N . LYS A 1 94 ? 22.850 4.775 -52.092 1.00 58.88 94 LYS A N 1
ATOM 676 C CA . LYS A 1 94 ? 22.264 3.941 -53.157 1.00 58.88 94 LYS A CA 1
ATOM 677 C C . LYS A 1 94 ? 22.704 2.473 -53.141 1.00 58.88 94 LYS A C 1
ATOM 679 O O . LYS A 1 94 ? 22.025 1.649 -53.747 1.00 58.88 94 LYS A O 1
ATOM 684 N N . ALA A 1 95 ? 23.824 2.146 -52.495 1.00 70.69 95 ALA A N 1
ATOM 685 C CA . ALA A 1 95 ? 24.360 0.786 -52.452 1.00 70.69 95 ALA A CA 1
ATOM 686 C C . ALA A 1 95 ? 23.992 0.024 -51.164 1.00 70.69 95 ALA A C 1
ATOM 688 O O . ALA A 1 95 ? 24.291 -1.172 -51.056 1.00 70.69 95 ALA A O 1
ATOM 689 N N . ILE A 1 96 ? 23.331 0.699 -50.215 1.00 75.75 96 ILE A N 1
ATOM 690 C CA . ILE A 1 96 ? 22.788 0.106 -48.991 1.00 75.75 96 ILE A CA 1
ATOM 691 C C . ILE A 1 96 ? 21.476 -0.602 -49.330 1.00 75.75 96 ILE A C 1
ATOM 693 O O . ILE A 1 96 ? 20.539 0.003 -49.849 1.00 75.75 96 ILE A O 1
ATOM 697 N N . THR A 1 97 ? 21.420 -1.900 -49.045 1.00 75.50 97 THR A N 1
ATOM 698 C CA . THR A 1 97 ? 20.282 -2.765 -49.384 1.00 75.50 97 THR A CA 1
ATOM 699 C C . THR A 1 97 ? 19.368 -3.052 -48.204 1.00 75.50 97 THR A C 1
ATOM 701 O O . THR A 1 97 ? 18.220 -3.420 -48.423 1.00 75.50 97 THR A O 1
ATOM 704 N N . ASP A 1 98 ? 19.870 -2.931 -46.974 1.00 79.50 98 ASP A N 1
ATOM 705 C CA . ASP A 1 98 ? 19.087 -3.105 -45.750 1.00 79.50 98 ASP A CA 1
ATOM 706 C C . ASP A 1 98 ? 19.754 -2.398 -44.570 1.00 79.50 98 ASP A C 1
ATOM 708 O O . ASP A 1 98 ? 20.957 -2.123 -44.586 1.00 79.50 98 ASP A O 1
ATOM 712 N N . PHE A 1 99 ? 18.970 -2.126 -43.532 1.00 84.69 99 PHE A N 1
ATOM 713 C CA . PHE A 1 99 ? 19.492 -1.845 -42.206 1.00 84.69 99 PHE A CA 1
ATOM 714 C C . PHE A 1 99 ? 18.581 -2.423 -41.126 1.00 84.69 99 PHE A C 1
ATOM 716 O O . PHE A 1 99 ? 17.352 -2.463 -41.244 1.00 84.69 99 PHE A O 1
ATOM 723 N N . GLN A 1 100 ? 19.213 -2.841 -40.037 1.00 89.38 100 GLN A N 1
ATOM 724 C CA . GLN A 1 100 ? 18.567 -3.478 -38.904 1.00 89.38 100 GLN A CA 1
ATOM 725 C C . GLN A 1 100 ? 18.907 -2.723 -37.630 1.00 89.38 100 GLN A C 1
ATOM 727 O O . GLN A 1 100 ? 20.076 -2.460 -37.338 1.00 89.38 100 GLN A O 1
ATOM 732 N N . ILE A 1 101 ? 17.872 -2.425 -36.850 1.00 92.88 101 ILE A N 1
ATOM 733 C CA . ILE A 1 101 ? 18.043 -2.038 -35.454 1.00 92.88 101 ILE A CA 1
ATOM 734 C C . ILE A 1 101 ? 18.018 -3.324 -34.646 1.00 92.88 101 ILE A C 1
ATOM 736 O O . ILE A 1 101 ? 17.040 -4.077 -34.684 1.00 92.88 101 ILE A O 1
ATOM 740 N N . LYS A 1 102 ? 19.096 -3.572 -33.911 1.00 95.25 102 LYS A N 1
ATOM 741 C CA . LYS A 1 102 ? 19.213 -4.702 -32.997 1.00 95.25 102 LYS A CA 1
ATOM 742 C C . LYS A 1 102 ? 19.374 -4.205 -31.574 1.00 95.25 102 LYS A C 1
ATOM 744 O O . LYS A 1 102 ? 19.850 -3.094 -31.348 1.00 95.25 102 LYS A O 1
ATOM 749 N N . TYR A 1 103 ? 18.985 -5.024 -30.610 1.00 96.88 103 TYR A N 1
ATOM 750 C CA . TYR A 1 103 ? 19.095 -4.661 -29.207 1.00 96.88 103 TYR A CA 1
ATOM 751 C C . TYR A 1 103 ? 19.489 -5.839 -28.318 1.00 96.88 103 TYR A C 1
ATOM 753 O O . TYR A 1 103 ? 19.362 -7.010 -28.683 1.00 96.88 103 TYR A O 1
ATOM 761 N N . SER A 1 104 ? 19.983 -5.498 -27.132 1.00 96.88 104 SER A N 1
ATOM 762 C CA . SER A 1 104 ? 20.318 -6.410 -26.045 1.00 96.88 104 SER A CA 1
ATOM 763 C C . SER A 1 104 ? 19.527 -6.014 -24.803 1.00 96.88 104 SER A C 1
ATOM 765 O O . SER A 1 104 ? 19.487 -4.838 -24.449 1.00 96.88 104 SER A O 1
ATOM 767 N N . ALA A 1 105 ? 18.922 -6.997 -24.138 1.00 93.56 105 ALA A N 1
ATOM 768 C CA . ALA A 1 105 ? 18.337 -6.849 -22.801 1.00 93.56 105 ALA A CA 1
ATOM 769 C C . ALA A 1 105 ? 19.298 -7.316 -21.688 1.00 93.56 105 ALA A C 1
ATOM 771 O O . ALA A 1 105 ? 19.036 -7.115 -20.509 1.00 93.56 105 ALA A O 1
ATOM 772 N N . ALA A 1 106 ? 20.401 -7.978 -22.057 1.00 92.12 106 ALA A N 1
ATOM 773 C CA . ALA A 1 106 ? 21.320 -8.618 -21.115 1.00 92.12 106 ALA A CA 1
ATOM 774 C C . ALA A 1 106 ? 22.461 -7.696 -20.654 1.00 92.12 106 ALA A C 1
ATOM 776 O O . ALA A 1 106 ? 23.157 -8.014 -19.692 1.00 92.12 106 ALA A O 1
ATOM 777 N N . GLY A 1 107 ? 22.689 -6.583 -21.352 1.00 92.38 107 GLY A N 1
ATOM 778 C CA . GLY A 1 107 ? 23.776 -5.657 -21.054 1.00 92.38 107 GLY A CA 1
ATOM 779 C C . GLY A 1 107 ? 24.266 -4.866 -22.271 1.00 92.38 107 GLY A C 1
ATOM 780 O O . GLY A 1 107 ? 23.756 -5.067 -23.382 1.00 92.38 107 GLY A O 1
ATOM 781 N N . PRO A 1 108 ? 25.275 -3.997 -22.067 1.00 94.00 108 PRO A N 1
ATOM 782 C CA . PRO A 1 108 ? 25.842 -3.137 -23.101 1.00 94.00 108 PRO A CA 1
ATOM 783 C C . PRO A 1 108 ? 26.344 -3.886 -24.333 1.00 94.00 108 PRO A C 1
ATOM 785 O O . PRO A 1 108 ? 27.002 -4.923 -24.228 1.00 94.00 108 PRO A O 1
ATOM 788 N N . ILE A 1 109 ? 26.082 -3.318 -25.511 1.00 95.69 109 ILE A N 1
ATOM 789 C CA . ILE A 1 109 ? 26.634 -3.805 -26.773 1.00 95.69 109 ILE A CA 1
ATOM 790 C C . ILE A 1 109 ? 28.019 -3.178 -26.960 1.00 95.69 109 ILE A C 1
ATOM 792 O O . ILE A 1 109 ? 28.195 -1.965 -26.856 1.00 95.69 109 ILE A O 1
ATOM 796 N N . THR A 1 110 ? 29.014 -4.018 -27.228 1.00 92.25 110 THR A N 1
ATOM 797 C CA . THR A 1 110 ? 30.406 -3.620 -27.470 1.00 92.25 110 THR A CA 1
ATOM 798 C C . THR A 1 110 ? 30.834 -4.059 -28.866 1.00 92.25 110 THR A C 1
ATOM 800 O O . THR A 1 110 ? 30.163 -4.874 -29.494 1.00 92.25 110 THR A O 1
ATOM 803 N N . ALA A 1 111 ? 31.993 -3.595 -29.337 1.00 83.81 111 ALA A N 1
ATOM 804 C CA . ALA A 1 111 ? 32.538 -4.000 -30.636 1.00 83.81 111 ALA A CA 1
ATOM 805 C C . ALA A 1 111 ? 32.756 -5.524 -30.781 1.00 83.81 111 ALA A C 1
ATOM 807 O O . ALA A 1 111 ? 32.781 -6.031 -31.897 1.00 83.81 111 ALA A O 1
ATOM 808 N N . ASN A 1 112 ? 32.883 -6.255 -29.666 1.00 86.38 112 ASN A N 1
ATOM 809 C CA . ASN A 1 112 ? 33.081 -7.709 -29.652 1.00 86.38 112 ASN A CA 1
ATOM 810 C C . ASN A 1 112 ? 31.773 -8.498 -29.482 1.00 86.38 112 ASN A C 1
ATOM 812 O O . ASN A 1 112 ? 31.797 -9.729 -29.420 1.00 86.38 112 ASN A O 1
ATOM 816 N N . THR A 1 113 ? 30.634 -7.817 -29.345 1.00 91.06 113 THR A N 1
ATOM 817 C CA . THR A 1 113 ? 29.345 -8.483 -29.171 1.00 91.06 113 THR A CA 1
ATOM 818 C C . THR A 1 113 ? 28.991 -9.252 -30.440 1.00 91.06 113 THR A C 1
ATOM 820 O O . THR A 1 113 ? 28.956 -8.693 -31.534 1.00 91.06 113 THR A O 1
ATOM 823 N N . ASN A 1 114 ? 28.698 -10.548 -30.298 1.00 90.50 114 ASN A N 1
ATOM 824 C CA . ASN A 1 114 ? 28.239 -11.354 -31.422 1.00 90.50 114 ASN A CA 1
ATOM 825 C C . ASN A 1 114 ? 26.855 -10.866 -31.868 1.00 90.50 114 ASN A C 1
ATOM 827 O O . ASN A 1 114 ? 25.866 -11.037 -31.154 1.00 90.50 114 ASN A O 1
ATOM 831 N N . VAL A 1 115 ? 26.799 -10.284 -33.065 1.00 87.88 115 VAL A N 1
ATOM 832 C CA . VAL A 1 115 ? 25.586 -9.730 -33.676 1.00 87.88 115 VAL A CA 1
ATOM 833 C C . VAL A 1 115 ? 24.421 -10.723 -33.744 1.00 87.88 115 VAL A C 1
ATOM 835 O O . VAL A 1 115 ? 23.264 -10.314 -33.665 1.00 87.88 115 VAL A O 1
ATOM 838 N N . ASN A 1 116 ? 24.705 -12.022 -33.861 1.00 89.12 116 ASN A N 1
ATOM 839 C CA . ASN A 1 116 ? 23.678 -13.062 -33.964 1.00 89.12 116 ASN A CA 1
ATOM 840 C C . ASN A 1 116 ? 22.971 -13.335 -32.630 1.00 89.12 116 ASN A C 1
ATOM 842 O O . ASN A 1 116 ? 21.904 -13.941 -32.625 1.00 89.12 116 ASN A O 1
ATOM 846 N N . ASN A 1 117 ? 23.539 -12.872 -31.514 1.00 90.00 117 ASN A N 1
ATOM 847 C CA . ASN A 1 117 ? 22.918 -12.971 -30.193 1.00 90.00 117 ASN A CA 1
ATOM 848 C C . ASN A 1 117 ? 22.003 -11.775 -29.883 1.00 90.00 117 ASN A C 1
ATOM 850 O O . ASN A 1 117 ? 21.365 -11.759 -28.832 1.00 90.00 117 ASN A O 1
ATOM 854 N N . LEU A 1 118 ? 21.967 -10.759 -30.751 1.00 93.25 118 LEU A N 1
ATOM 855 C CA . LEU A 1 118 ? 21.124 -9.583 -30.571 1.00 93.25 118 LEU A CA 1
ATOM 856 C C . LEU A 1 118 ? 19.733 -9.818 -31.154 1.00 93.25 118 LEU A C 1
ATOM 858 O O . LEU A 1 118 ? 19.576 -10.440 -32.206 1.00 93.25 118 LEU A O 1
ATOM 862 N N . ILE A 1 119 ? 18.723 -9.263 -30.491 1.00 93.25 119 ILE A N 1
ATOM 863 C CA . ILE A 1 119 ? 17.334 -9.363 -30.933 1.00 93.25 119 ILE A CA 1
ATOM 864 C C . ILE A 1 119 ? 17.095 -8.309 -32.013 1.00 93.25 119 ILE A C 1
ATOM 866 O O . ILE A 1 119 ? 17.516 -7.160 -31.870 1.00 93.25 119 ILE A O 1
ATOM 870 N N . ILE A 1 120 ? 16.432 -8.691 -33.104 1.00 91.12 120 ILE A N 1
ATOM 871 C CA . ILE A 1 120 ? 16.054 -7.761 -34.172 1.00 91.12 120 ILE A CA 1
ATOM 872 C C . ILE A 1 120 ? 14.854 -6.950 -33.681 1.00 91.12 120 ILE A C 1
ATOM 874 O O . ILE A 1 120 ? 13.767 -7.491 -33.510 1.00 91.12 120 ILE A O 1
ATOM 878 N N . GLY A 1 121 ? 15.068 -5.657 -33.440 1.00 80.38 121 GLY A N 1
ATOM 879 C CA . GLY A 1 121 ? 14.019 -4.726 -33.027 1.00 80.38 121 GLY A CA 1
ATOM 880 C C . GLY A 1 121 ? 13.213 -4.192 -34.201 1.00 80.38 121 GLY A C 1
ATOM 881 O O . GLY A 1 121 ? 12.017 -3.958 -34.056 1.00 80.38 121 GLY A O 1
ATOM 882 N N . ALA A 1 122 ? 13.852 -4.028 -35.362 1.00 81.50 122 ALA A N 1
ATOM 883 C CA . ALA A 1 122 ? 13.171 -3.710 -36.608 1.00 81.50 122 ALA A CA 1
ATOM 884 C C . ALA A 1 122 ? 14.074 -3.904 -37.838 1.00 81.50 122 ALA A C 1
ATOM 886 O O . ALA A 1 122 ? 15.288 -3.690 -37.776 1.00 81.50 122 ALA A O 1
ATOM 887 N N . THR A 1 123 ? 13.443 -4.254 -38.961 1.00 79.38 123 THR A N 1
ATOM 888 C CA . THR A 1 123 ? 14.044 -4.387 -40.298 1.00 79.38 123 THR A CA 1
ATOM 889 C C . THR A 1 123 ? 13.296 -3.470 -41.253 1.00 79.38 123 THR A C 1
ATOM 891 O O . THR A 1 123 ? 12.068 -3.386 -41.178 1.00 79.38 123 THR A O 1
ATOM 894 N N . TYR A 1 124 ? 14.011 -2.776 -42.138 1.00 72.69 124 TYR A N 1
ATOM 895 C CA . TYR A 1 124 ? 13.422 -1.650 -42.869 1.00 72.69 124 TYR A CA 1
ATOM 896 C C . TYR A 1 124 ? 13.491 -1.747 -44.384 1.00 72.69 124 TYR A C 1
ATOM 898 O O . TYR A 1 124 ? 12.715 -1.054 -45.043 1.00 72.69 124 TYR A O 1
ATOM 906 N N . CYS A 1 125 ? 14.327 -2.619 -44.943 1.00 68.50 125 CYS A N 1
ATOM 907 C CA . CYS A 1 125 ? 14.256 -2.930 -46.360 1.00 68.50 125 CYS A CA 1
ATOM 908 C C . CYS A 1 125 ? 13.855 -4.389 -46.542 1.00 68.50 125 CYS A C 1
ATOM 910 O O . CYS A 1 125 ? 14.504 -5.316 -46.061 1.00 68.50 125 CYS A O 1
ATOM 912 N N . LEU A 1 126 ? 12.729 -4.598 -47.224 1.00 56.47 126 LEU A N 1
ATOM 913 C CA . LEU A 1 126 ? 12.320 -5.939 -47.614 1.00 56.47 126 LEU A CA 1
ATOM 914 C C . LEU A 1 126 ? 13.223 -6.428 -48.756 1.00 56.47 126 LEU A C 1
ATOM 916 O O . LEU A 1 126 ? 13.561 -5.634 -49.641 1.00 56.47 126 LEU A O 1
ATOM 920 N N . PRO A 1 127 ? 13.569 -7.727 -48.797 1.00 50.97 127 PRO A N 1
ATOM 921 C CA . PRO A 1 127 ? 14.334 -8.290 -49.902 1.00 50.97 127 PRO A CA 1
ATOM 922 C C . PRO A 1 127 ? 13.659 -7.980 -51.248 1.00 50.97 127 PRO A C 1
ATOM 924 O O . PRO A 1 127 ? 12.523 -8.386 -51.483 1.00 50.97 127 PRO A O 1
ATOM 927 N N . GLY A 1 128 ? 14.352 -7.254 -52.132 1.00 50.47 128 GLY A N 1
ATOM 928 C CA . GLY A 1 128 ? 13.864 -6.920 -53.478 1.00 50.47 128 GLY A CA 1
ATOM 929 C C . GLY A 1 128 ? 13.092 -5.600 -53.615 1.00 50.47 128 GLY A C 1
ATOM 930 O O . GLY A 1 128 ? 12.637 -5.293 -54.716 1.00 50.47 128 GLY A O 1
ATOM 931 N N . VAL A 1 129 ? 12.966 -4.801 -52.551 1.00 53.19 129 VAL A N 1
ATOM 932 C CA . VAL A 1 129 ? 12.418 -3.435 -52.612 1.00 53.19 129 VAL A CA 1
ATOM 933 C C . VAL A 1 129 ? 13.565 -2.442 -52.432 1.00 53.19 129 VAL A C 1
ATOM 935 O O . VAL A 1 129 ? 14.328 -2.550 -51.477 1.00 53.19 129 VAL A O 1
ATOM 938 N N . PHE A 1 130 ? 13.701 -1.471 -53.342 1.00 54.34 130 PHE A N 1
ATOM 939 C CA . PHE A 1 130 ? 14.665 -0.383 -53.163 1.00 54.34 130 PHE A CA 1
ATOM 940 C C . PHE A 1 130 ? 14.335 0.370 -51.874 1.00 54.34 130 PHE A C 1
ATOM 942 O O . PHE A 1 130 ? 13.216 0.864 -51.714 1.00 54.34 130 PHE A O 1
ATOM 949 N N . CYS A 1 131 ? 15.303 0.460 -50.962 1.00 58.25 131 CYS A N 1
ATOM 950 C CA . CYS A 1 131 ? 15.181 1.303 -49.786 1.00 58.25 131 CYS A CA 1
ATOM 951 C C . CYS A 1 131 ? 14.911 2.740 -50.259 1.00 58.25 131 CYS A C 1
ATOM 953 O O . CYS A 1 131 ? 15.769 3.357 -50.892 1.00 58.25 131 CYS A O 1
ATOM 955 N N . LEU A 1 132 ? 13.736 3.292 -49.952 1.00 53.78 132 LEU A N 1
ATOM 956 C CA . LEU A 1 132 ? 13.527 4.738 -50.011 1.00 53.78 132 LEU A CA 1
ATOM 957 C C . LEU A 1 132 ? 14.256 5.341 -48.807 1.00 53.78 132 LEU A C 1
ATOM 959 O O . LEU A 1 132 ? 13.648 5.686 -47.795 1.00 53.78 132 LEU A O 1
ATOM 963 N N . ILE A 1 133 ? 15.586 5.369 -48.877 1.00 57.62 133 ILE A N 1
ATOM 964 C CA . ILE A 1 133 ? 16.392 6.111 -47.918 1.00 57.62 133 ILE A CA 1
ATOM 965 C C . ILE A 1 133 ? 16.143 7.579 -48.264 1.00 57.62 133 ILE A C 1
ATOM 967 O O . ILE A 1 133 ? 16.454 8.013 -49.372 1.00 57.62 133 ILE A O 1
ATOM 971 N N . ALA A 1 134 ? 15.475 8.302 -47.362 1.00 47.38 134 ALA A N 1
ATOM 972 C CA . ALA A 1 134 ? 15.314 9.746 -47.488 1.00 47.38 134 ALA A CA 1
ATOM 973 C C . ALA A 1 134 ? 16.699 10.410 -47.597 1.00 47.38 134 ALA A C 1
ATOM 975 O O . ALA A 1 134 ? 17.686 9.850 -47.121 1.00 47.38 134 ALA A O 1
ATOM 976 N N . ASP A 1 135 ? 16.735 11.561 -48.267 1.00 52.25 135 ASP A N 1
ATOM 977 C CA . ASP A 1 135 ? 17.921 12.236 -48.799 1.00 52.25 135 ASP A CA 1
ATOM 978 C C . ASP A 1 135 ? 19.203 12.169 -47.949 1.00 52.25 135 ASP A C 1
ATOM 980 O O . ASP A 1 135 ? 19.205 12.225 -46.717 1.00 52.25 135 ASP A O 1
ATOM 984 N N . GLU A 1 136 ? 20.320 12.090 -48.674 1.00 53.72 136 GLU A N 1
ATOM 985 C CA . GLU A 1 136 ? 21.691 11.972 -48.178 1.00 53.72 136 GLU A CA 1
ATOM 986 C C . GLU A 1 136 ? 21.972 12.905 -46.981 1.00 53.72 136 GLU A C 1
ATOM 988 O O . GLU A 1 136 ? 21.957 14.130 -47.097 1.00 53.72 136 GLU A O 1
ATOM 993 N N . GLY A 1 137 ? 22.255 12.313 -45.813 1.00 54.53 137 GLY A N 1
ATOM 994 C CA . GLY A 1 137 ? 22.729 13.030 -44.624 1.00 54.53 137 GLY A CA 1
ATOM 995 C C . GLY A 1 137 ? 21.658 13.564 -43.667 1.00 54.53 137 GLY A C 1
ATOM 996 O O . GLY A 1 137 ? 22.022 14.239 -42.706 1.00 54.53 137 GLY A O 1
ATOM 997 N N . GLN A 1 138 ? 20.368 13.277 -43.881 1.00 67.25 138 GLN A N 1
ATOM 998 C CA . GLN A 1 138 ? 19.333 13.598 -42.891 1.00 67.25 138 GLN A CA 1
ATOM 999 C C . GLN A 1 138 ? 19.172 12.478 -41.848 1.00 67.25 138 GLN A C 1
ATOM 1001 O O . GLN A 1 138 ? 19.139 11.298 -42.216 1.00 67.25 138 GLN A O 1
ATOM 1006 N N . PRO A 1 139 ? 19.036 12.820 -40.553 1.00 76.44 139 PRO A N 1
ATOM 1007 C CA . PRO A 1 139 ? 18.776 11.836 -39.518 1.00 76.44 139 PRO A CA 1
ATOM 1008 C C . PRO A 1 139 ? 17.372 11.259 -39.688 1.00 76.44 139 PRO A C 1
ATOM 1010 O O . PRO A 1 139 ? 16.413 11.965 -40.009 1.00 76.44 139 PRO A O 1
ATOM 1013 N N . PHE A 1 140 ? 17.234 9.965 -39.436 1.00 78.38 140 PHE A N 1
ATOM 1014 C CA . PHE A 1 140 ? 15.963 9.267 -39.518 1.00 78.38 140 PHE A CA 1
ATOM 1015 C C . PHE A 1 140 ? 15.567 8.689 -38.174 1.00 78.38 140 PHE A C 1
ATOM 1017 O O . PHE A 1 140 ? 16.372 8.099 -37.459 1.00 78.38 140 PHE A O 1
ATOM 1024 N N . THR A 1 141 ? 14.280 8.825 -37.868 1.00 88.19 141 THR A N 1
ATOM 1025 C CA . THR A 1 141 ? 13.686 8.323 -36.635 1.00 88.19 141 THR A CA 1
ATOM 1026 C C . THR A 1 141 ? 13.051 6.961 -36.845 1.00 88.19 141 THR A C 1
ATOM 1028 O O . THR A 1 141 ? 12.358 6.744 -37.843 1.00 88.19 141 THR A O 1
ATOM 1031 N N . ARG A 1 142 ? 13.259 6.047 -35.898 1.00 89.00 142 ARG A N 1
ATOM 1032 C CA . ARG A 1 142 ? 12.709 4.692 -35.897 1.00 89.00 142 ARG A CA 1
ATOM 1033 C C . ARG A 1 142 ? 12.333 4.235 -34.501 1.00 89.00 142 ARG A C 1
ATOM 1035 O O . ARG A 1 142 ? 13.060 4.497 -33.555 1.00 89.00 142 ARG A O 1
ATOM 1042 N N . THR A 1 143 ? 11.228 3.510 -34.396 1.00 92.81 143 THR A N 1
ATOM 1043 C CA . THR A 1 143 ? 10.716 3.001 -33.123 1.00 92.81 143 THR A CA 1
ATOM 1044 C C . THR A 1 143 ? 10.851 1.484 -33.073 1.00 92.81 143 THR A C 1
ATOM 1046 O O . THR A 1 143 ? 10.414 0.794 -33.994 1.00 92.81 143 THR A O 1
ATOM 1049 N N . VAL A 1 144 ? 11.462 0.980 -32.003 1.00 94.56 144 VAL A N 1
ATOM 1050 C CA . VAL A 1 144 ? 11.456 -0.437 -31.620 1.00 94.56 144 VAL A CA 1
ATOM 1051 C C . VAL A 1 144 ? 10.286 -0.637 -30.666 1.00 94.56 144 VAL A C 1
ATOM 1053 O O . VAL A 1 144 ? 10.228 0.048 -29.650 1.00 94.56 144 VAL A O 1
ATOM 1056 N N . SER A 1 145 ? 9.363 -1.541 -30.985 1.00 93.69 145 SER A N 1
ATOM 1057 C CA . SER A 1 145 ? 8.150 -1.816 -30.197 1.00 93.69 145 SER A CA 1
ATOM 1058 C C . SER A 1 145 ? 8.145 -3.245 -29.646 1.00 93.69 145 SER A C 1
ATOM 1060 O O . SER A 1 145 ? 8.925 -4.085 -30.089 1.00 93.69 145 SER A O 1
ATOM 1062 N N . GLY A 1 146 ? 7.246 -3.535 -28.702 1.00 90.12 146 GLY A N 1
ATOM 1063 C CA . GLY A 1 146 ? 7.136 -4.856 -28.069 1.00 90.12 146 GLY A CA 1
ATOM 1064 C C . GLY A 1 146 ? 8.193 -5.109 -26.989 1.00 90.12 146 GLY A C 1
ATOM 1065 O O . GLY A 1 146 ? 8.490 -6.260 -26.673 1.00 90.12 146 GLY A O 1
ATOM 1066 N N . LEU A 1 147 ? 8.779 -4.041 -26.447 1.00 93.12 147 LEU A N 1
ATOM 1067 C CA . LEU A 1 147 ? 9.713 -4.102 -25.327 1.00 93.12 147 LEU A CA 1
ATOM 1068 C C . LEU A 1 147 ? 8.951 -4.321 -24.012 1.00 93.12 147 LEU A C 1
ATOM 1070 O O . LEU A 1 147 ? 7.770 -3.998 -23.901 1.00 93.12 147 LEU A O 1
ATOM 1074 N N . GLN A 1 148 ? 9.618 -4.893 -23.012 1.00 90.00 148 GLN A N 1
ATOM 1075 C CA . GLN A 1 148 ? 9.025 -5.083 -21.690 1.00 90.00 148 GLN A CA 1
ATOM 1076 C C . GLN A 1 148 ? 9.080 -3.759 -20.908 1.00 90.00 148 GLN A C 1
ATOM 1078 O O . GLN A 1 148 ? 10.103 -3.078 -20.991 1.00 90.00 148 GLN A O 1
ATOM 1083 N N . PRO A 1 149 ? 8.041 -3.399 -20.137 1.00 89.06 149 PRO A N 1
ATOM 1084 C CA . PRO A 1 149 ? 8.038 -2.201 -19.291 1.00 89.06 149 PRO A CA 1
ATOM 1085 C C . PRO A 1 149 ? 9.077 -2.241 -18.167 1.00 89.06 149 PRO A C 1
ATOM 1087 O O . PRO A 1 149 ? 9.329 -3.303 -17.606 1.00 89.06 149 PRO A O 1
ATOM 1090 N N . GLY A 1 150 ? 9.650 -1.090 -17.807 1.00 84.62 150 GLY A N 1
ATOM 1091 C CA . GLY A 1 150 ? 10.620 -0.962 -16.711 1.00 84.62 150 GLY A CA 1
ATOM 1092 C C . GLY A 1 150 ? 11.973 -1.645 -16.954 1.00 84.62 150 GLY A C 1
ATOM 1093 O O . GLY A 1 150 ? 12.720 -1.880 -16.006 1.00 84.62 150 GLY A O 1
ATOM 1094 N N . HIS A 1 151 ? 12.303 -1.988 -18.201 1.00 89.62 151 HIS A N 1
ATOM 1095 C CA . HIS A 1 151 ? 13.523 -2.712 -18.553 1.00 89.62 151 HIS A CA 1
ATOM 1096 C C . HIS A 1 151 ? 14.492 -1.841 -19.355 1.00 89.62 151 HIS A C 1
ATOM 1098 O O . HIS A 1 151 ? 14.105 -1.077 -20.240 1.00 89.62 151 HIS A O 1
ATOM 1104 N N . THR A 1 152 ? 15.785 -1.983 -19.058 1.00 94.62 152 THR A N 1
ATOM 1105 C CA . THR A 1 152 ? 16.858 -1.300 -19.788 1.00 94.62 152 THR A CA 1
ATOM 1106 C C . THR A 1 152 ? 17.314 -2.127 -20.979 1.00 94.62 152 THR A C 1
ATOM 1108 O O . THR A 1 152 ? 17.656 -3.302 -20.847 1.00 94.62 152 THR A O 1
ATOM 1111 N N . TYR A 1 153 ? 17.375 -1.475 -22.134 1.00 96.94 153 TYR A N 1
ATOM 1112 C CA . TYR A 1 153 ? 17.832 -2.046 -23.391 1.00 96.94 153 TYR A CA 1
ATOM 1113 C C . TYR A 1 153 ? 18.995 -1.236 -23.956 1.00 96.94 153 TYR A C 1
ATOM 1115 O O . TYR A 1 153 ? 19.043 -0.014 -23.812 1.00 96.94 153 TYR A O 1
ATOM 1123 N N . TRP A 1 154 ? 19.912 -1.920 -24.634 1.00 97.62 154 TRP A N 1
ATOM 1124 C CA . TRP A 1 154 ? 21.025 -1.323 -25.374 1.00 97.62 154 TRP A CA 1
ATOM 1125 C C . TRP A 1 154 ? 20.818 -1.566 -26.860 1.00 97.62 154 TRP A C 1
ATOM 1127 O O . TRP A 1 154 ? 20.577 -2.705 -27.257 1.00 97.62 154 TRP A O 1
ATOM 1137 N N . PHE A 1 155 ? 20.907 -0.515 -27.670 1.00 96.75 155 PHE A N 1
ATOM 1138 C CA . PHE A 1 155 ? 20.560 -0.557 -29.091 1.00 96.75 155 PHE A CA 1
ATOM 1139 C C . PHE A 1 155 ? 21.794 -0.415 -29.970 1.00 96.75 155 PHE A C 1
ATOM 1141 O O . PHE A 1 155 ? 22.737 0.282 -29.621 1.00 96.75 155 PHE A O 1
ATOM 1148 N N . THR A 1 156 ? 21.776 -1.042 -31.137 1.00 95.69 156 THR A N 1
ATOM 1149 C CA . THR A 1 156 ? 22.790 -0.862 -32.175 1.00 95.69 156 THR A CA 1
ATOM 1150 C C . THR A 1 156 ? 22.146 -0.938 -33.550 1.00 95.69 156 THR A C 1
ATOM 1152 O O . THR A 1 156 ? 21.081 -1.533 -33.732 1.00 95.69 156 THR A O 1
ATOM 1155 N N . VAL A 1 157 ? 22.805 -0.338 -34.527 1.00 92.38 157 VAL A N 1
ATOM 1156 C CA . VAL A 1 157 ? 22.411 -0.352 -35.928 1.00 92.38 157 VAL A CA 1
ATOM 1157 C C . VAL A 1 157 ? 23.495 -1.027 -36.744 1.00 92.38 157 VAL A C 1
ATOM 1159 O O . VAL A 1 157 ? 24.686 -0.785 -36.541 1.00 92.38 157 VAL A O 1
ATOM 1162 N N . ILE A 1 158 ? 23.053 -1.824 -37.712 1.00 90.19 158 ILE A N 1
ATOM 1163 C CA . ILE A 1 158 ? 23.896 -2.407 -38.754 1.00 90.19 158 ILE A CA 1
ATOM 1164 C C . ILE A 1 158 ? 23.206 -2.175 -40.088 1.00 90.19 158 ILE A C 1
ATOM 1166 O O . ILE A 1 158 ? 21.990 -2.344 -40.184 1.00 90.19 158 ILE A O 1
ATOM 1170 N N . TYR A 1 159 ? 23.969 -1.798 -41.106 1.00 86.69 159 TYR A N 1
ATOM 1171 C CA . TYR A 1 159 ? 23.478 -1.724 -42.477 1.00 86.69 159 TYR A CA 1
ATOM 1172 C C . TYR A 1 159 ? 24.231 -2.708 -43.368 1.00 86.69 159 TYR A C 1
ATOM 1174 O O . TYR A 1 159 ? 25.392 -3.028 -43.114 1.00 86.69 159 TYR A O 1
ATOM 1182 N N . THR A 1 160 ? 23.571 -3.172 -44.423 1.00 85.19 160 THR A N 1
ATOM 1183 C CA . THR A 1 160 ? 24.126 -4.124 -45.384 1.00 85.19 160 THR A CA 1
ATOM 1184 C C . THR A 1 160 ? 24.377 -3.423 -46.709 1.00 85.19 160 THR A C 1
ATOM 1186 O O . THR A 1 160 ? 23.491 -2.780 -47.274 1.00 85.19 160 THR A O 1
ATOM 1189 N N . HIS A 1 161 ? 25.597 -3.563 -47.215 1.00 81.75 161 HIS A N 1
ATOM 1190 C CA . HIS A 1 161 ? 26.015 -3.088 -48.523 1.00 81.75 161 HIS A CA 1
ATOM 1191 C C . HIS A 1 161 ? 25.897 -4.200 -49.566 1.00 81.75 161 HIS A C 1
ATOM 1193 O O . HIS A 1 161 ? 26.384 -5.312 -49.350 1.00 81.75 161 HIS A O 1
ATOM 1199 N N . SER A 1 162 ? 25.361 -3.868 -50.740 1.00 77.50 162 SER A N 1
ATOM 1200 C CA . SER A 1 162 ? 25.137 -4.803 -51.857 1.00 77.50 162 SER A CA 1
ATOM 1201 C C . SER A 1 162 ? 26.357 -5.650 -52.253 1.00 77.50 162 SER A C 1
ATOM 1203 O O . SER A 1 162 ? 26.201 -6.807 -52.633 1.00 77.50 162 SER A O 1
ATOM 1205 N N . THR A 1 163 ? 27.568 -5.092 -52.166 1.00 80.12 163 THR A N 1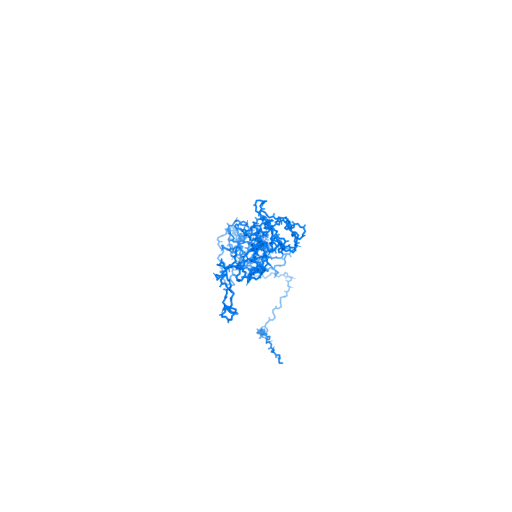
ATOM 1206 C CA . THR A 1 163 ? 28.818 -5.766 -52.579 1.00 80.12 163 THR A CA 1
ATOM 1207 C C . THR A 1 163 ? 29.823 -6.014 -51.454 1.00 80.12 163 THR A C 1
ATOM 1209 O O . THR A 1 163 ? 30.767 -6.774 -51.649 1.00 80.12 163 THR A O 1
ATOM 1212 N N . ARG A 1 164 ? 29.652 -5.371 -50.288 1.00 82.81 164 ARG A N 1
ATOM 1213 C CA . ARG A 1 164 ? 30.643 -5.377 -49.190 1.00 82.81 164 ARG A CA 1
ATOM 1214 C C . ARG A 1 164 ? 30.147 -6.083 -47.929 1.00 82.81 164 ARG A C 1
ATOM 1216 O O . ARG A 1 164 ? 30.939 -6.306 -47.021 1.00 82.81 164 ARG A O 1
ATOM 1223 N N . GLY A 1 165 ? 28.872 -6.470 -47.890 1.00 84.62 165 GLY A N 1
ATOM 1224 C CA . GLY A 1 165 ? 28.269 -7.104 -46.722 1.00 84.62 165 GLY A CA 1
ATOM 1225 C C . GLY A 1 165 ? 27.953 -6.100 -45.616 1.00 84.62 165 GLY A C 1
ATOM 1226 O O . GLY A 1 165 ? 27.665 -4.935 -45.891 1.00 84.62 165 GLY A O 1
ATOM 1227 N N . ASP A 1 166 ? 27.966 -6.573 -44.374 1.00 87.69 166 ASP A N 1
ATOM 1228 C CA . ASP A 1 166 ? 27.475 -5.824 -43.218 1.00 87.69 166 ASP A CA 1
ATOM 1229 C C . ASP A 1 166 ? 28.498 -4.823 -42.670 1.00 87.69 166 ASP A C 1
ATOM 1231 O O . ASP A 1 166 ? 29.706 -5.077 -42.625 1.00 87.69 166 ASP A O 1
ATOM 1235 N N . SER A 1 167 ? 27.998 -3.680 -42.206 1.00 88.19 167 SER A N 1
ATOM 1236 C CA . SER A 1 167 ? 28.790 -2.684 -41.495 1.00 88.19 167 SER A CA 1
ATOM 1237 C C . SER A 1 167 ? 29.249 -3.188 -40.120 1.00 88.19 167 SER A C 1
ATOM 1239 O O . SER A 1 167 ? 28.610 -4.060 -39.523 1.00 88.19 167 SER A O 1
ATOM 1241 N N . PRO A 1 168 ? 30.289 -2.578 -39.525 1.00 91.31 168 PRO A N 1
ATOM 1242 C CA . PRO A 1 168 ? 30.542 -2.729 -38.096 1.00 91.31 168 PRO A CA 1
ATOM 1243 C C . PRO A 1 168 ? 29.360 -2.211 -37.255 1.00 91.31 168 PRO A C 1
ATOM 1245 O O . PRO A 1 168 ? 28.554 -1.404 -37.730 1.00 91.31 168 PRO A O 1
ATOM 1248 N N . LEU A 1 169 ? 29.290 -2.651 -35.992 1.00 93.06 169 LEU A N 1
ATOM 1249 C CA . LEU A 1 169 ? 28.294 -2.188 -35.019 1.00 93.06 169 LEU A CA 1
ATOM 1250 C C . LEU A 1 169 ? 28.391 -0.673 -34.794 1.00 93.06 169 LEU A C 1
ATOM 1252 O O . LEU A 1 169 ? 29.488 -0.108 -34.744 1.00 93.06 169 LEU A O 1
ATOM 1256 N N . SER A 1 170 ? 27.238 -0.025 -34.624 1.00 93.56 170 SER A N 1
ATOM 1257 C CA . SER A 1 170 ? 27.164 1.388 -34.243 1.00 93.56 170 SER A CA 1
ATOM 1258 C C . SER A 1 170 ? 27.618 1.640 -32.800 1.00 93.56 170 SER A C 1
ATOM 1260 O O . SER A 1 170 ? 27.859 0.709 -32.027 1.00 93.56 170 SER A O 1
ATOM 1262 N N . ASN A 1 171 ? 27.635 2.912 -32.385 1.00 93.88 171 ASN A N 1
ATOM 1263 C CA . ASN A 1 171 ? 27.585 3.248 -30.959 1.00 93.88 171 ASN A CA 1
ATOM 1264 C C . ASN A 1 171 ? 26.322 2.650 -30.296 1.00 93.88 171 ASN A C 1
ATOM 1266 O O . ASN A 1 171 ? 25.329 2.387 -30.976 1.00 93.88 171 ASN A O 1
ATOM 1270 N N . SER A 1 172 ? 26.368 2.434 -28.976 1.00 95.56 172 SER A N 1
ATOM 1271 C CA . SER A 1 172 ? 25.336 1.688 -28.243 1.00 95.56 172 SER A CA 1
ATOM 1272 C C . SER A 1 172 ? 24.637 2.531 -27.167 1.00 95.56 172 SER A C 1
ATOM 1274 O O . SER A 1 172 ? 24.963 2.374 -25.985 1.00 95.56 172 SER A O 1
ATOM 1276 N N . PRO A 1 173 ? 23.688 3.422 -27.515 1.00 97.12 173 PRO A N 1
ATOM 1277 C CA . PRO A 1 173 ? 22.890 4.105 -26.505 1.00 97.12 173 PRO A CA 1
ATOM 1278 C C . PRO A 1 173 ? 21.968 3.116 -25.779 1.00 97.12 173 PRO A C 1
ATOM 1280 O O . PRO A 1 173 ? 21.534 2.106 -26.342 1.00 97.12 173 PRO A O 1
ATOM 1283 N N . SER A 1 174 ? 21.661 3.425 -24.522 1.00 97.00 174 SER A N 1
ATOM 1284 C CA . SER A 1 174 ? 20.700 2.678 -23.713 1.00 97.00 174 SER A CA 1
ATOM 1285 C C . SER A 1 174 ? 19.440 3.489 -23.453 1.00 97.00 174 SER A C 1
ATOM 1287 O O . SER A 1 174 ? 19.518 4.706 -23.287 1.00 97.00 174 SER A O 1
ATOM 1289 N N . ALA A 1 175 ? 18.302 2.810 -23.347 1.00 95.44 175 ALA A N 1
ATOM 1290 C CA . ALA A 1 175 ? 17.053 3.392 -22.867 1.00 95.44 175 ALA A CA 1
ATOM 1291 C C . ALA A 1 175 ? 16.372 2.432 -21.893 1.00 95.44 175 ALA A C 1
ATOM 1293 O O . ALA A 1 175 ? 16.400 1.218 -22.106 1.00 95.44 175 ALA A O 1
ATOM 1294 N N . THR A 1 176 ? 15.741 2.980 -20.861 1.00 93.19 176 THR A N 1
ATOM 1295 C CA . THR A 1 176 ? 14.856 2.236 -19.961 1.00 93.19 176 THR A CA 1
ATOM 1296 C C . THR A 1 176 ? 13.422 2.546 -20.363 1.00 93.19 176 THR A C 1
ATOM 1298 O O . THR A 1 176 ? 13.047 3.716 -20.439 1.00 93.19 176 THR A O 1
ATOM 1301 N N . THR A 1 177 ? 12.643 1.515 -20.685 1.00 90.69 177 THR A N 1
ATOM 1302 C CA . THR A 1 177 ? 11.200 1.668 -20.915 1.00 90.69 177 THR A CA 1
ATOM 1303 C C . THR A 1 177 ? 10.525 2.122 -19.627 1.00 90.69 177 THR A C 1
ATOM 1305 O O . THR A 1 177 ? 10.966 1.781 -18.527 1.00 90.69 177 THR A O 1
ATOM 1308 N N . THR A 1 178 ? 9.451 2.900 -19.740 1.00 84.06 178 THR A N 1
ATOM 1309 C CA . THR A 1 178 ? 8.704 3.331 -18.552 1.00 84.06 178 THR A CA 1
ATOM 1310 C C . THR A 1 178 ? 8.044 2.125 -17.879 1.00 84.06 178 THR A C 1
ATOM 1312 O O . THR A 1 178 ? 7.827 1.088 -18.516 1.00 84.06 178 THR A O 1
ATOM 1315 N N . ALA A 1 179 ? 7.749 2.230 -16.583 1.00 73.94 179 ALA A N 1
ATOM 1316 C CA . ALA A 1 179 ? 7.060 1.174 -15.850 1.00 73.94 179 ALA A CA 1
ATOM 1317 C C . ALA A 1 179 ? 5.677 0.874 -16.462 1.00 73.94 179 ALA A C 1
ATOM 1319 O O . ALA A 1 179 ? 5.087 1.692 -17.177 1.00 73.94 179 ALA A O 1
ATOM 1320 N N . ALA A 1 180 ? 5.170 -0.333 -16.209 1.00 69.06 180 ALA A N 1
ATOM 1321 C CA . ALA A 1 180 ? 3.808 -0.701 -16.570 1.00 69.06 180 ALA A CA 1
ATOM 1322 C C . ALA A 1 180 ? 2.834 -0.015 -15.606 1.00 69.06 180 ALA A C 1
ATOM 1324 O O . ALA A 1 180 ? 2.451 -0.601 -14.605 1.00 69.06 180 ALA A O 1
ATOM 1325 N N . CYS A 1 181 ? 2.441 1.211 -15.918 1.00 73.25 181 CYS A N 1
ATOM 1326 C CA . CYS A 1 181 ? 1.380 1.919 -15.213 1.00 73.25 181 CYS A CA 1
ATOM 1327 C C . CYS A 1 181 ? 0.032 1.765 -15.942 1.00 73.25 181 CYS A C 1
ATOM 1329 O O . CYS A 1 181 ? -0.028 1.502 -17.160 1.00 73.25 181 CYS A O 1
ATOM 1331 N N . LEU A 1 182 ? -1.056 1.930 -15.197 1.00 75.00 182 LEU A N 1
ATOM 1332 C CA . LEU A 1 182 ? -2.431 1.945 -15.690 1.00 75.00 182 LEU A CA 1
ATOM 1333 C C . LEU A 1 182 ? -2.972 3.372 -15.580 1.00 75.00 182 LEU A C 1
ATOM 1335 O O . LEU A 1 182 ? -3.322 3.759 -14.480 1.00 75.00 182 LEU A O 1
ATOM 1339 N N . PRO A 1 183 ? -3.114 4.127 -16.684 1.00 74.81 183 PRO A N 1
ATOM 1340 C CA . PRO A 1 183 ? -3.723 5.456 -16.658 1.00 74.81 183 PRO A CA 1
ATOM 1341 C C . PRO A 1 183 ? -5.049 5.462 -15.886 1.00 74.81 183 PRO A C 1
ATOM 1343 O O . PRO A 1 183 ? -5.977 4.752 -16.288 1.00 74.81 183 PRO A O 1
ATOM 1346 N N . SER A 1 184 ? -5.130 6.244 -14.802 1.00 72.12 184 SER A N 1
ATOM 1347 C CA . SER A 1 184 ? -6.277 6.281 -13.868 1.00 72.12 184 SER A CA 1
ATOM 1348 C C . SER A 1 184 ? -6.514 4.988 -13.064 1.00 72.12 184 SER A C 1
ATOM 1350 O O . SER A 1 184 ? -7.653 4.665 -12.708 1.00 72.12 184 SER A O 1
ATOM 1352 N N . GLY A 1 185 ? -5.455 4.213 -12.840 1.00 75.81 185 GLY A N 1
ATOM 1353 C CA . GLY A 1 185 ? -5.402 3.095 -11.907 1.00 75.81 185 GLY A CA 1
ATOM 1354 C C . GLY A 1 185 ? -5.472 3.558 -10.451 1.00 75.81 185 GLY A C 1
ATOM 1355 O O . GLY A 1 185 ? -5.570 4.742 -10.166 1.00 75.81 185 GLY A O 1
ATOM 1356 N N . ALA A 1 186 ? -5.493 2.604 -9.522 1.00 83.25 186 ALA A N 1
ATOM 1357 C CA . ALA A 1 186 ? -5.316 2.927 -8.113 1.00 83.25 186 ALA A CA 1
ATOM 1358 C C . ALA A 1 186 ? -3.819 2.944 -7.802 1.00 83.25 186 ALA A C 1
ATOM 1360 O O . ALA A 1 186 ? -3.133 1.977 -8.144 1.00 83.25 186 ALA A O 1
ATOM 1361 N N . GLU A 1 187 ? -3.364 3.990 -7.122 1.00 88.75 187 GLU A N 1
ATOM 1362 C CA . GLU A 1 187 ? -2.007 4.049 -6.593 1.00 88.75 187 GLU A CA 1
ATOM 1363 C C . GLU A 1 187 ? -1.762 2.991 -5.519 1.00 88.75 187 GLU A C 1
ATOM 1365 O O . GLU A 1 187 ? -2.647 2.640 -4.724 1.00 88.75 187 GLU A O 1
ATOM 1370 N N . ILE A 1 188 ? -0.530 2.491 -5.487 1.00 89.69 188 ILE A N 1
ATOM 1371 C CA . ILE A 1 188 ? -0.022 1.591 -4.456 1.00 89.69 188 ILE A CA 1
ATOM 1372 C C . ILE A 1 188 ? 1.174 2.285 -3.816 1.00 89.69 188 ILE A C 1
ATOM 1374 O O . ILE A 1 188 ? 1.957 2.940 -4.479 1.00 89.69 188 ILE A O 1
ATOM 1378 N N . CYS A 1 189 ? 1.313 2.139 -2.501 1.00 91.50 189 CYS A N 1
ATOM 1379 C CA . CYS A 1 189 ? 2.408 2.741 -1.752 1.00 91.50 189 CYS A CA 1
ATOM 1380 C C . CYS A 1 189 ? 3.694 1.918 -1.947 1.00 91.50 189 CYS A C 1
ATOM 1382 O O . CYS A 1 189 ? 4.054 1.116 -1.079 1.00 91.50 189 CYS A O 1
ATOM 1384 N N . ASP A 1 190 ? 4.335 2.050 -3.108 1.00 89.38 190 ASP A N 1
ATOM 1385 C CA . ASP A 1 190 ? 5.546 1.311 -3.493 1.00 89.38 190 ASP A CA 1
ATOM 1386 C C . ASP A 1 190 ? 6.682 2.211 -4.023 1.00 89.38 190 ASP A C 1
ATOM 1388 O O . ASP A 1 190 ? 7.775 1.717 -4.330 1.00 89.38 190 ASP A O 1
ATOM 1392 N N . GLY A 1 191 ? 6.469 3.531 -4.058 1.00 87.50 191 GLY A N 1
ATOM 1393 C CA . GLY A 1 191 ? 7.435 4.508 -4.555 1.00 87.50 191 GLY A CA 1
ATOM 1394 C C . GLY A 1 191 ? 7.514 4.567 -6.082 1.00 87.50 191 GLY A C 1
ATOM 1395 O O . GLY A 1 191 ? 8.465 5.148 -6.619 1.00 87.50 191 GLY A O 1
ATOM 1396 N N . VAL A 1 192 ? 6.556 3.955 -6.779 1.00 86.31 192 VAL A N 1
ATOM 1397 C CA . VAL A 1 192 ? 6.405 3.973 -8.232 1.00 86.31 192 VAL A CA 1
ATOM 1398 C C . VAL A 1 192 ? 5.070 4.621 -8.572 1.00 86.31 192 VAL A C 1
ATOM 1400 O O . VAL A 1 192 ? 4.048 4.297 -7.996 1.00 86.31 192 VAL A O 1
ATOM 1403 N N . ASP A 1 193 ? 5.085 5.493 -9.573 1.00 84.94 193 ASP A N 1
ATOM 1404 C CA . ASP A 1 193 ? 3.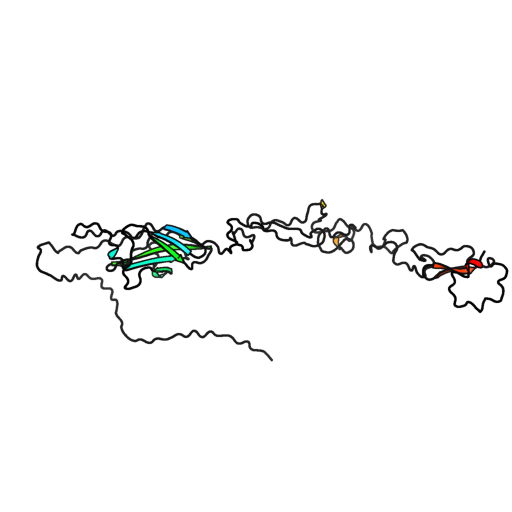877 6.024 -10.205 1.00 84.94 193 ASP A CA 1
ATOM 1405 C C . ASP A 1 193 ? 3.131 4.873 -10.918 1.00 84.94 193 ASP A C 1
ATOM 1407 O O . ASP A 1 193 ? 3.564 4.384 -11.979 1.00 84.94 193 ASP A O 1
ATOM 1411 N N . ASN A 1 194 ? 2.084 4.338 -10.282 1.00 85.38 194 ASN A N 1
ATOM 1412 C CA . ASN A 1 194 ? 1.352 3.178 -10.791 1.00 85.38 194 ASN A CA 1
ATOM 1413 C C . ASN A 1 194 ? 0.235 3.567 -11.768 1.00 85.38 194 ASN A C 1
ATOM 1415 O O . ASN A 1 194 ? -0.167 2.724 -12.588 1.00 85.38 194 ASN A O 1
ATOM 1419 N N . ASP A 1 195 ? -0.228 4.813 -11.737 1.00 86.31 195 ASP A N 1
ATOM 1420 C CA . ASP A 1 195 ? -1.309 5.334 -12.562 1.00 86.31 195 ASP A CA 1
ATOM 1421 C C . ASP A 1 195 ? -0.867 6.306 -13.668 1.00 86.31 195 ASP A C 1
ATOM 1423 O O . ASP A 1 195 ? -1.660 6.665 -14.543 1.00 86.31 195 ASP A O 1
ATOM 1427 N N . CYS A 1 196 ? 0.424 6.618 -13.729 1.00 84.69 196 CYS A N 1
ATOM 1428 C CA . CYS A 1 196 ? 1.059 7.502 -14.699 1.00 84.69 196 CYS A CA 1
ATOM 1429 C C . CYS A 1 196 ? 0.534 8.945 -14.717 1.00 84.69 196 CYS A C 1
ATOM 1431 O O . CYS A 1 196 ? 0.520 9.580 -15.786 1.00 84.69 196 CYS A O 1
ATOM 1433 N N . ASP A 1 197 ? 0.112 9.488 -13.576 1.00 85.19 197 ASP A N 1
ATOM 1434 C CA . ASP A 1 197 ? -0.286 10.892 -13.466 1.00 85.19 197 ASP A CA 1
ATOM 1435 C C . ASP A 1 197 ? 0.899 11.866 -13.221 1.00 85.19 197 ASP A C 1
ATOM 1437 O O . ASP A 1 197 ? 0.738 13.089 -13.338 1.00 85.19 197 ASP A O 1
ATOM 1441 N N . ASN A 1 198 ? 2.127 11.340 -13.074 1.00 84.69 198 ASN A N 1
ATOM 1442 C CA . ASN A 1 198 ? 3.383 12.022 -12.704 1.00 84.69 198 ASN A CA 1
ATOM 1443 C C . ASN A 1 198 ? 3.501 12.434 -11.229 1.00 84.69 198 ASN A C 1
ATOM 1445 O O . ASN A 1 198 ? 4.428 13.175 -10.868 1.00 84.69 198 ASN A O 1
ATOM 1449 N N . SER A 1 199 ? 2.594 11.970 -10.390 1.00 85.75 199 SER A N 1
ATOM 1450 C CA . SER A 1 199 ? 2.718 11.953 -8.943 1.00 85.75 199 SER A CA 1
ATOM 1451 C C . SER A 1 199 ? 3.160 10.552 -8.513 1.00 85.75 199 SER A C 1
ATOM 1453 O O . SER A 1 199 ? 3.173 9.610 -9.296 1.00 85.75 199 SER A O 1
ATOM 1455 N N . VAL A 1 200 ? 3.707 10.449 -7.306 1.00 87.44 200 VAL A N 1
ATOM 1456 C CA . VAL A 1 200 ? 4.145 9.166 -6.751 1.00 87.44 200 VAL A CA 1
ATOM 1457 C C . VAL A 1 200 ? 3.457 9.008 -5.409 1.00 87.44 200 VAL A C 1
ATOM 1459 O O . VAL A 1 200 ? 3.589 9.895 -4.555 1.00 87.44 200 VAL A O 1
ATOM 1462 N N . ASP A 1 201 ? 2.794 7.868 -5.221 1.00 88.12 201 ASP A N 1
ATOM 1463 C CA . ASP A 1 201 ? 2.110 7.469 -3.992 1.00 88.12 201 ASP A CA 1
ATOM 1464 C C . ASP A 1 201 ? 1.033 8.473 -3.497 1.00 88.12 201 ASP A C 1
ATOM 1466 O O . ASP A 1 201 ? 0.855 8.683 -2.286 1.00 88.12 201 ASP A O 1
ATOM 1470 N N . GLU A 1 202 ? 0.317 9.146 -4.398 1.00 87.94 202 GLU A N 1
ATOM 1471 C CA . GLU A 1 202 ? -0.684 10.158 -4.058 1.00 87.94 202 GLU A CA 1
ATOM 1472 C C . GLU A 1 202 ? -2.065 9.584 -3.719 1.00 87.94 202 GLU A C 1
ATOM 1474 O O . GLU A 1 202 ? -2.451 8.482 -4.086 1.00 87.94 202 GLU A O 1
ATOM 1479 N N . GLN A 1 203 ? -2.839 10.363 -2.955 1.00 84.06 203 GLN A N 1
ATOM 1480 C CA . GLN A 1 203 ? -4.223 10.044 -2.574 1.00 84.06 203 GLN A CA 1
ATOM 1481 C C . GLN A 1 203 ? -4.427 8.667 -1.899 1.00 84.06 203 GLN A C 1
ATOM 1483 O O . GLN A 1 203 ? -5.563 8.207 -1.765 1.00 84.06 203 GLN A O 1
ATOM 1488 N N . ILE A 1 204 ? -3.359 8.056 -1.378 1.00 86.25 204 ILE A N 1
ATOM 1489 C CA . ILE A 1 204 ? -3.410 6.797 -0.633 1.00 86.25 204 ILE A CA 1
ATOM 1490 C C . ILE A 1 204 ? -3.860 7.063 0.808 1.00 86.25 204 ILE A C 1
ATOM 1492 O O . ILE A 1 204 ? -3.128 7.637 1.621 1.00 86.25 204 ILE A O 1
ATOM 1496 N N . SER A 1 205 ? -5.067 6.597 1.133 1.00 85.88 205 SER A N 1
ATOM 1497 C CA . SER A 1 205 ? -5.556 6.470 2.506 1.00 85.88 205 SER A CA 1
ATOM 1498 C C . SER A 1 205 ? -6.005 5.035 2.749 1.00 85.88 205 SER A C 1
ATOM 1500 O O . SER A 1 205 ? -6.989 4.569 2.171 1.00 85.88 205 SER A O 1
ATOM 1502 N N . GLU A 1 206 ? -5.263 4.325 3.592 1.00 90.00 206 GLU A N 1
ATOM 1503 C CA . GLU A 1 206 ? -5.552 2.940 3.956 1.00 90.00 206 GLU A CA 1
ATOM 1504 C C . GLU A 1 206 ? -6.071 2.882 5.394 1.00 90.00 206 GLU A C 1
ATOM 1506 O O . GLU A 1 206 ? -5.552 3.568 6.279 1.00 90.00 206 GLU A O 1
ATOM 1511 N N . LEU A 1 207 ? -7.084 2.050 5.646 1.00 91.50 207 LEU A N 1
ATOM 1512 C CA . LEU A 1 207 ? -7.542 1.774 7.007 1.00 91.50 207 LEU A CA 1
ATOM 1513 C C . LEU A 1 207 ? -6.444 1.070 7.809 1.00 91.50 207 LEU A C 1
ATOM 1515 O O . LEU A 1 207 ? -5.726 0.204 7.310 1.00 91.50 207 LEU A O 1
ATOM 1519 N N . CYS A 1 208 ? -6.334 1.434 9.078 1.00 92.94 208 CYS A N 1
ATOM 1520 C CA . CYS A 1 208 ? -5.423 0.783 10.002 1.00 92.94 208 CYS A CA 1
ATOM 1521 C C . CYS A 1 208 ? -5.904 -0.617 10.429 1.00 92.94 208 CYS A C 1
ATOM 1523 O O . CYS A 1 208 ? -7.102 -0.884 10.372 1.00 92.94 208 CYS A O 1
ATOM 1525 N N . PRO A 1 209 ? -5.004 -1.515 10.881 1.00 93.25 209 PRO A N 1
ATOM 1526 C CA . PRO A 1 209 ? -5.377 -2.873 11.289 1.00 93.25 209 PRO A CA 1
ATOM 1527 C C . PRO A 1 209 ? -6.420 -2.958 12.410 1.00 93.25 209 PRO A C 1
ATOM 1529 O O . PRO A 1 209 ? -7.290 -3.824 12.345 1.00 93.25 209 PRO A O 1
ATOM 1532 N N . LEU A 1 210 ? -6.336 -2.084 13.419 1.00 92.50 210 LEU A N 1
ATOM 1533 C CA . LEU A 1 210 ? -7.333 -2.009 14.492 1.00 92.50 210 LEU A CA 1
ATOM 1534 C C . LEU A 1 210 ? -8.471 -1.091 14.049 1.00 92.50 210 LEU A C 1
ATOM 1536 O O . LEU A 1 210 ? -8.225 0.034 13.616 1.00 92.50 210 LEU A O 1
ATOM 1540 N N . GLN A 1 211 ? -9.703 -1.586 14.122 1.00 93.25 211 GLN A N 1
ATOM 1541 C CA . GLN A 1 211 ? -10.915 -0.846 13.732 1.00 93.25 211 GLN A CA 1
ATOM 1542 C C . GLN A 1 211 ? -12.051 -1.018 14.751 1.00 93.25 211 GLN A C 1
ATOM 1544 O O . GLN A 1 211 ? -13.180 -0.600 14.498 1.00 93.25 211 GLN A O 1
ATOM 1549 N N . GLN A 1 212 ? -11.766 -1.672 15.874 1.00 92.25 212 GLN A N 1
ATOM 1550 C CA . GLN A 1 212 ? -12.670 -1.865 16.997 1.00 92.25 212 GLN A CA 1
ATOM 1551 C C . GLN A 1 212 ? -12.593 -0.661 17.939 1.00 92.25 212 GLN A C 1
ATOM 1553 O O . GLN A 1 212 ? -11.631 0.109 17.883 1.00 92.25 212 GLN A O 1
ATOM 1558 N N . GLY A 1 213 ? -13.633 -0.484 18.752 1.00 90.88 213 GLY A N 1
ATOM 1559 C CA . GLY A 1 213 ? -13.650 0.545 19.784 1.00 90.88 213 GLY A CA 1
ATOM 1560 C C . GLY A 1 213 ? -13.329 1.945 19.275 1.00 90.88 213 GLY A C 1
ATOM 1561 O O . GLY A 1 213 ? -13.830 2.399 18.238 1.00 90.88 213 GLY A O 1
ATOM 1562 N N . VAL A 1 214 ? -12.452 2.619 20.013 1.00 91.94 214 VAL A N 1
ATOM 1563 C CA . VAL A 1 214 ? -12.004 3.984 19.709 1.00 91.94 214 VAL A CA 1
ATOM 1564 C C . VAL A 1 214 ? -11.113 4.075 18.463 1.00 91.94 214 VAL A C 1
ATOM 1566 O O . VAL A 1 214 ? -10.962 5.160 17.900 1.00 91.94 214 VAL A O 1
ATOM 1569 N N . CYS A 1 215 ? -10.573 2.952 17.972 1.00 93.19 215 CYS A N 1
ATOM 1570 C CA . CYS A 1 215 ? -9.746 2.898 16.761 1.00 93.19 215 CYS A CA 1
ATOM 1571 C C . CYS A 1 215 ? -10.553 2.934 15.456 1.00 93.19 215 CYS A C 1
ATOM 1573 O O . CYS A 1 215 ? -9.966 3.007 14.370 1.00 93.19 215 CYS A O 1
ATOM 1575 N N . ALA A 1 216 ? -11.884 2.856 15.525 1.00 92.12 216 ALA A N 1
ATOM 1576 C CA . ALA A 1 216 ? -12.740 2.831 14.348 1.00 92.12 216 ALA A CA 1
ATOM 1577 C C . ALA A 1 216 ? -12.527 4.067 13.455 1.00 92.12 216 ALA A C 1
ATOM 1579 O O . ALA A 1 216 ? -12.682 5.214 13.874 1.00 92.12 216 ALA A O 1
ATOM 1580 N N . GLY A 1 217 ? -12.198 3.828 12.183 1.00 89.44 217 GLY A N 1
ATOM 1581 C CA . GLY A 1 217 ? -11.950 4.885 11.201 1.00 89.44 217 GLY A CA 1
ATOM 1582 C C . GLY A 1 217 ? -10.519 5.426 11.193 1.00 89.44 217 GLY A C 1
ATOM 1583 O O . GLY A 1 217 ? -10.227 6.314 10.392 1.00 89.44 217 GLY A O 1
ATOM 1584 N N . ALA A 1 218 ? -9.612 4.887 12.015 1.00 91.88 218 ALA A N 1
ATOM 1585 C CA . ALA A 1 218 ? -8.197 5.229 11.942 1.00 91.88 218 ALA A CA 1
ATOM 1586 C C . ALA A 1 218 ? -7.623 4.873 10.561 1.00 91.88 218 ALA A C 1
ATOM 1588 O O . ALA A 1 218 ? -7.797 3.755 10.060 1.00 91.88 218 ALA A O 1
ATOM 1589 N N . GLN A 1 219 ? -6.923 5.832 9.958 1.00 92.12 219 GLN A N 1
ATOM 1590 C CA . GLN A 1 219 ? -6.306 5.720 8.639 1.00 92.12 219 GLN A CA 1
ATOM 1591 C C . GLN A 1 219 ? -4.817 6.057 8.711 1.00 92.12 219 GLN A C 1
ATOM 1593 O O . GLN A 1 219 ? -4.369 6.832 9.560 1.00 92.12 219 GLN A O 1
ATOM 1598 N N . ARG A 1 220 ? -4.050 5.479 7.790 1.00 90.69 220 ARG A N 1
ATOM 1599 C CA . ARG A 1 220 ? -2.637 5.789 7.562 1.00 90.69 220 ARG A CA 1
ATOM 1600 C C . ARG A 1 220 ? -2.424 6.244 6.124 1.00 90.69 220 ARG A C 1
ATOM 1602 O O . ARG A 1 220 ? -3.154 5.842 5.219 1.00 90.69 220 ARG A O 1
ATOM 1609 N N . SER A 1 221 ? -1.414 7.081 5.936 1.00 90.75 221 SER A N 1
ATOM 1610 C CA . SER A 1 221 ? -1.039 7.630 4.633 1.00 90.75 221 SER A CA 1
ATOM 1611 C C . SER A 1 221 ? 0.212 6.937 4.100 1.00 90.75 221 SER A C 1
ATOM 1613 O O . SER A 1 221 ? 0.882 6.205 4.828 1.00 90.75 221 SER A O 1
ATOM 1615 N N . CYS A 1 222 ? 0.551 7.181 2.838 1.00 91.94 222 CYS A N 1
ATOM 1616 C CA . CYS A 1 222 ? 1.851 6.808 2.294 1.00 91.94 222 CYS A CA 1
ATOM 1617 C C . CYS A 1 222 ? 2.855 7.961 2.444 1.00 91.94 222 CYS A C 1
ATOM 1619 O O . CYS A 1 222 ? 2.506 9.130 2.279 1.00 91.94 222 CYS A O 1
ATOM 1621 N N . SER A 1 223 ? 4.102 7.639 2.780 1.00 90.25 223 SER A N 1
ATOM 1622 C CA . SER A 1 223 ? 5.222 8.576 2.785 1.00 90.25 223 SER A CA 1
ATOM 1623 C C . SER A 1 223 ? 6.484 7.857 2.315 1.00 90.25 223 SER A C 1
ATOM 1625 O O . SER A 1 223 ? 6.990 6.971 3.001 1.00 90.25 223 SER A O 1
ATOM 1627 N N . VAL A 1 224 ? 7.009 8.262 1.155 1.00 87.12 224 VAL A N 1
ATOM 1628 C CA . VAL A 1 224 ? 8.250 7.727 0.562 1.00 87.12 224 VAL A CA 1
ATOM 1629 C C . VAL A 1 224 ? 8.164 6.212 0.295 1.00 87.12 224 VAL A C 1
ATOM 1631 O O . VAL A 1 224 ? 8.990 5.443 0.790 1.00 87.12 224 VAL A O 1
ATOM 1634 N N . GLY A 1 225 ? 7.143 5.763 -0.448 1.00 87.50 225 GLY A N 1
ATOM 1635 C CA . GLY A 1 225 ? 6.934 4.346 -0.776 1.00 87.50 225 GLY A CA 1
ATOM 1636 C C . GLY A 1 225 ? 6.707 3.442 0.438 1.00 87.50 225 GLY A C 1
ATOM 1637 O O . GLY A 1 225 ? 6.911 2.230 0.363 1.00 87.50 225 GLY A O 1
ATOM 1638 N N . GLN A 1 226 ? 6.367 4.024 1.593 1.00 92.00 226 GLN A N 1
ATOM 1639 C CA . GLN A 1 226 ? 6.092 3.297 2.825 1.00 92.00 226 GLN A CA 1
ATOM 1640 C C . GLN A 1 226 ? 4.858 3.848 3.528 1.00 92.00 226 GLN A C 1
ATOM 1642 O O . GLN A 1 226 ? 4.708 5.052 3.736 1.00 92.00 226 GLN A O 1
ATOM 1647 N N . LEU A 1 227 ? 3.974 2.940 3.942 1.00 91.44 227 LEU A N 1
ATOM 1648 C CA . LEU A 1 227 ? 2.818 3.297 4.751 1.00 91.44 227 LEU A CA 1
ATOM 1649 C C . LEU A 1 227 ? 3.296 3.836 6.101 1.00 91.44 227 LEU A C 1
ATOM 1651 O O . LEU A 1 227 ? 4.107 3.206 6.787 1.00 91.44 227 LEU A O 1
ATOM 1655 N N . THR A 1 228 ? 2.776 4.992 6.500 1.00 92.19 228 THR A N 1
ATOM 1656 C CA . THR A 1 228 ? 3.074 5.585 7.800 1.00 92.19 228 THR A CA 1
ATOM 1657 C C . THR A 1 228 ? 2.565 4.688 8.924 1.00 92.19 228 THR A C 1
ATOM 1659 O O . THR A 1 228 ? 1.660 3.863 8.750 1.00 92.19 228 THR A O 1
ATOM 1662 N N . SER A 1 229 ? 3.114 4.876 10.124 1.00 90.25 229 SER A N 1
ATOM 1663 C CA . SER A 1 229 ? 2.543 4.275 11.327 1.00 90.25 229 SER A CA 1
ATOM 1664 C C . SER A 1 229 ? 1.074 4.666 11.474 1.00 90.25 229 SER A C 1
ATOM 1666 O O . SER A 1 229 ? 0.698 5.806 11.189 1.00 90.25 229 SER A O 1
ATOM 1668 N N . CYS A 1 230 ? 0.262 3.730 11.954 1.00 90.75 230 CYS A N 1
ATOM 1669 C CA . CYS A 1 230 ? -1.125 4.009 12.281 1.00 90.75 230 CYS A CA 1
ATOM 1670 C C . CYS A 1 230 ? -1.229 5.019 13.413 1.00 90.75 230 CYS A C 1
ATOM 1672 O O . CYS A 1 230 ? -0.605 4.855 14.461 1.00 90.75 230 CYS A O 1
ATOM 1674 N N . ASN A 1 231 ? -2.029 6.054 13.182 1.00 87.62 231 ASN A N 1
ATOM 1675 C CA . ASN A 1 231 ? -2.437 6.981 14.216 1.00 87.62 231 ASN A CA 1
ATOM 1676 C C . ASN A 1 231 ? -3.873 6.636 14.611 1.00 87.62 231 ASN A C 1
ATOM 1678 O O . ASN A 1 231 ? -4.814 6.999 13.910 1.00 87.62 231 ASN A O 1
ATOM 1682 N N . TYR A 1 232 ? -4.016 5.911 15.717 1.00 87.38 232 TYR A N 1
ATOM 1683 C CA . TYR A 1 232 ? -5.314 5.530 16.277 1.00 87.38 232 TYR A CA 1
ATOM 1684 C C . TYR A 1 232 ? -5.976 6.652 17.088 1.00 87.38 232 TYR A C 1
ATOM 1686 O O . TYR A 1 232 ? -7.052 6.462 17.638 1.00 87.38 232 TYR A O 1
ATOM 1694 N N . GLY A 1 233 ? -5.363 7.838 17.133 1.00 73.06 233 GLY A N 1
ATOM 1695 C CA . GLY A 1 233 ? -5.888 8.997 17.835 1.00 73.06 233 GLY A CA 1
ATOM 1696 C C . GLY A 1 233 ? -4.925 9.575 18.863 1.00 73.06 233 GLY A C 1
ATOM 1697 O O . GLY A 1 233 ? -3.896 8.992 19.207 1.00 73.06 233 GLY A O 1
ATOM 1698 N N . SER A 1 234 ? -5.263 10.771 19.343 1.00 64.44 234 SER A N 1
ATOM 1699 C CA . SER A 1 234 ? -4.626 11.395 20.504 1.00 64.44 234 SER A CA 1
ATOM 1700 C C . SER A 1 234 ? -5.269 10.885 21.800 1.00 64.44 234 SER A C 1
ATOM 1702 O O . SER A 1 234 ? -6.316 10.243 21.768 1.00 64.44 234 SER A O 1
ATOM 1704 N N . ALA A 1 235 ? -4.702 11.243 22.956 1.00 61.78 235 ALA A N 1
ATOM 1705 C CA . ALA A 1 235 ? -5.293 10.955 24.270 1.00 61.78 235 ALA A CA 1
ATOM 1706 C C . ALA A 1 235 ? -6.759 11.430 24.422 1.00 61.78 235 ALA A C 1
ATOM 1708 O O . ALA A 1 235 ? -7.473 10.948 25.293 1.00 61.78 235 ALA A O 1
ATOM 1709 N N . GLU A 1 236 ? -7.229 12.356 23.577 1.00 66.31 236 GLU A N 1
ATOM 1710 C CA . GLU A 1 236 ? -8.626 12.814 23.559 1.00 66.31 236 GLU A CA 1
ATOM 1711 C C . GLU A 1 236 ? -9.601 11.745 23.049 1.00 66.31 236 GLU A C 1
ATOM 1713 O O . GLU A 1 236 ? -10.761 11.735 23.454 1.00 66.31 236 GLU A O 1
ATOM 1718 N N . LEU A 1 237 ? -9.121 10.835 22.197 1.00 71.19 237 LEU A N 1
ATOM 1719 C CA . LEU A 1 237 ? -9.864 9.672 21.713 1.00 71.19 237 LEU A CA 1
ATOM 1720 C C . LEU A 1 237 ? -9.708 8.459 22.635 1.00 71.19 237 LEU A C 1
ATOM 1722 O O . LEU A 1 237 ? -10.221 7.400 22.310 1.00 71.19 237 LEU A O 1
ATOM 1726 N N . ARG A 1 238 ? -9.019 8.621 23.776 1.00 85.56 238 ARG A N 1
ATOM 1727 C CA . ARG A 1 238 ? -8.839 7.592 24.812 1.00 85.56 238 ARG A CA 1
ATOM 1728 C C . ARG A 1 238 ? -8.197 6.293 24.323 1.00 85.56 238 ARG A C 1
ATOM 1730 O O . ARG A 1 238 ? -8.308 5.285 24.992 1.00 85.56 238 ARG A O 1
ATOM 1737 N N . TYR A 1 239 ? -7.475 6.329 23.203 1.00 91.12 239 TYR A N 1
ATOM 1738 C CA . TYR A 1 239 ? -6.715 5.170 22.752 1.00 91.12 239 TYR A CA 1
ATOM 1739 C C . TYR A 1 239 ? -5.570 4.848 23.724 1.00 91.12 239 TYR A C 1
ATOM 1741 O O . TYR A 1 239 ? -4.691 5.682 23.975 1.00 91.12 239 TYR A O 1
ATOM 1749 N N . GLU A 1 240 ? -5.561 3.617 24.218 1.00 88.81 240 GLU A N 1
ATOM 1750 C CA . GLU A 1 240 ? -4.595 3.053 25.145 1.00 88.81 240 GLU A CA 1
ATOM 1751 C C . GLU A 1 240 ? -3.843 1.909 24.457 1.00 88.81 240 GLU A C 1
ATOM 1753 O O . GLU A 1 240 ? -4.385 0.840 24.206 1.00 88.81 240 GLU A O 1
ATOM 1758 N N . PRO A 1 241 ? -2.565 2.089 24.093 1.00 87.69 241 PRO A N 1
ATOM 1759 C CA . PRO A 1 241 ? -1.868 1.067 23.333 1.00 87.69 241 PRO A CA 1
ATOM 1760 C C . PRO A 1 241 ? -1.631 -0.198 24.171 1.00 87.69 241 PRO A C 1
ATOM 1762 O O . PRO A 1 241 ? -0.894 -0.171 25.162 1.00 87.69 241 PRO A O 1
ATOM 1765 N N . ASN A 1 242 ? -2.107 -1.327 23.641 1.00 83.81 242 ASN A N 1
ATOM 1766 C CA . ASN A 1 242 ? -1.910 -2.711 24.097 1.00 83.81 242 ASN A CA 1
ATOM 1767 C C . ASN A 1 242 ? -2.700 -3.166 25.329 1.00 83.81 242 ASN A C 1
ATOM 1769 O O . ASN A 1 242 ? -2.619 -4.363 25.606 1.00 83.81 242 ASN A O 1
ATOM 1773 N N . LYS A 1 243 ? -3.289 -2.254 26.110 1.00 87.94 243 LYS A N 1
ATOM 1774 C CA . LYS A 1 243 ? -3.989 -2.584 27.356 1.00 87.94 243 LYS A CA 1
ATOM 1775 C C . LYS A 1 243 ? -5.015 -1.521 27.700 1.00 87.94 243 LYS A C 1
ATOM 1777 O O . LYS A 1 243 ? -4.635 -0.349 27.795 1.00 87.94 243 LYS A O 1
ATOM 1782 N N . GLU A 1 244 ? -6.217 -1.954 28.037 1.00 88.75 244 GLU A N 1
ATOM 1783 C CA . GLU A 1 244 ? -7.224 -1.112 28.667 1.00 88.75 244 GLU A CA 1
ATOM 1784 C C . GLU A 1 244 ? -6.852 -0.813 30.131 1.00 88.75 244 GLU A C 1
ATOM 1786 O O . GLU A 1 244 ? -6.619 -1.701 30.957 1.00 88.75 244 GLU A O 1
ATOM 1791 N N . THR A 1 245 ? -6.722 0.471 30.459 1.00 85.81 245 THR A N 1
ATOM 1792 C CA . THR A 1 245 ? -6.478 0.967 31.821 1.00 85.81 245 THR A CA 1
ATOM 1793 C C . THR A 1 245 ? -7.611 1.845 32.336 1.00 85.81 245 THR A C 1
ATOM 1795 O O . THR A 1 245 ? -7.811 1.927 33.554 1.00 85.81 245 THR A O 1
ATOM 1798 N N . LEU A 1 246 ? -8.377 2.469 31.437 1.00 85.31 246 LEU A N 1
ATOM 1799 C CA . LEU A 1 246 ? -9.613 3.171 31.767 1.00 85.31 246 LEU A CA 1
ATOM 1800 C C . LEU A 1 246 ? -10.803 2.203 31.807 1.00 85.31 246 LEU A C 1
ATOM 1802 O O . LEU A 1 246 ? -11.610 2.162 30.894 1.00 85.31 246 LEU A O 1
ATOM 1806 N N . CYS A 1 247 ? -10.942 1.483 32.917 1.00 84.06 247 CYS A N 1
ATOM 1807 C CA . CYS A 1 247 ? -12.070 0.579 33.135 1.00 84.06 247 CYS A CA 1
ATOM 1808 C C . CYS A 1 247 ? -13.304 1.325 33.683 1.00 84.06 247 CYS A C 1
ATOM 1810 O O . CYS A 1 247 ? -13.206 2.070 34.666 1.00 84.06 247 CYS A O 1
ATOM 1812 N N . GLY A 1 248 ? -14.474 1.069 33.101 1.00 80.69 248 GLY A N 1
ATOM 1813 C CA . GLY A 1 248 ? -15.788 1.585 33.500 1.00 80.69 248 GLY A CA 1
ATOM 1814 C C . GLY A 1 248 ? -16.294 2.762 32.662 1.00 80.69 248 GLY A C 1
ATOM 1815 O O . GLY A 1 248 ? -17.121 3.540 33.152 1.00 80.69 248 GLY A O 1
ATOM 1816 N N . ASP A 1 249 ? -15.781 2.947 31.441 1.00 83.88 249 ASP A N 1
ATOM 1817 C CA . ASP A 1 249 ? -16.221 4.014 30.535 1.00 83.88 249 ASP A CA 1
ATOM 1818 C C . ASP A 1 249 ? -16.970 3.517 29.290 1.00 83.88 249 ASP A C 1
ATOM 1820 O O . ASP A 1 249 ? -17.442 4.342 28.502 1.00 83.88 249 ASP A O 1
ATOM 1824 N N . THR A 1 250 ? -17.198 2.206 29.180 1.00 86.44 250 THR A N 1
ATOM 1825 C CA . THR A 1 250 ? -17.907 1.498 28.100 1.00 86.44 250 THR A CA 1
ATOM 1826 C C . THR A 1 250 ? -17.222 1.557 26.739 1.00 86.44 250 THR A C 1
ATOM 1828 O O . THR A 1 250 ? -17.822 1.155 25.736 1.00 86.44 250 THR A O 1
ATOM 1831 N N . PHE A 1 251 ? -15.985 2.053 26.679 1.00 89.75 251 PHE A N 1
ATOM 1832 C CA . PHE A 1 251 ? -15.206 2.139 25.454 1.00 89.75 251 PHE A CA 1
ATOM 1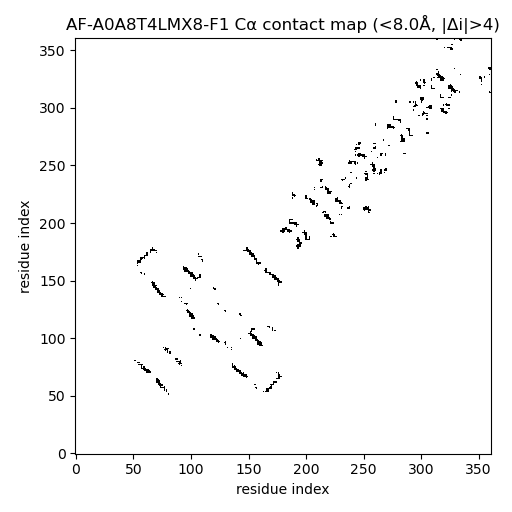833 C C . PHE A 1 251 ? -14.079 1.108 25.447 1.00 89.75 251 PHE A C 1
ATOM 1835 O O . PHE A 1 251 ? -13.349 0.967 26.410 1.00 89.75 251 PHE A O 1
ATOM 1842 N N . ASP A 1 252 ? -13.936 0.434 24.306 1.00 91.81 252 ASP A N 1
ATOM 1843 C CA . ASP A 1 252 ? -12.799 -0.433 23.986 1.00 91.81 252 ASP A CA 1
ATOM 1844 C C . ASP A 1 252 ? -11.615 0.473 23.623 1.00 91.81 252 ASP A C 1
ATOM 1846 O O . ASP A 1 252 ? -11.512 0.976 22.489 1.00 91.81 252 ASP A O 1
ATOM 1850 N N . ASN A 1 253 ? -10.816 0.790 24.640 1.00 91.19 253 ASN A N 1
ATOM 1851 C CA . ASN A 1 253 ? -9.788 1.825 24.576 1.00 91.19 253 ASN A CA 1
ATOM 1852 C C . ASN A 1 253 ? -8.475 1.287 24.004 1.00 91.19 253 ASN A C 1
ATOM 1854 O O . ASN A 1 253 ? -7.700 2.064 23.440 1.00 91.19 253 ASN A O 1
ATOM 1858 N N . ASP A 1 254 ? -8.237 -0.021 24.059 1.00 91.56 254 ASP A N 1
ATOM 1859 C CA . ASP A 1 254 ? -7.073 -0.660 23.438 1.00 91.56 254 ASP A CA 1
ATOM 1860 C C . ASP A 1 254 ? -7.356 -1.359 22.101 1.00 91.56 254 ASP A C 1
ATOM 1862 O O . ASP A 1 254 ? -6.423 -1.768 21.393 1.00 91.56 254 ASP A O 1
ATOM 1866 N N . CYS A 1 255 ? -8.625 -1.359 21.697 1.00 93.88 255 CYS A N 1
ATOM 1867 C CA . CYS A 1 255 ? -9.131 -1.830 20.419 1.00 93.88 255 CYS A CA 1
ATOM 1868 C C . CYS A 1 255 ? -8.961 -3.340 20.213 1.00 93.8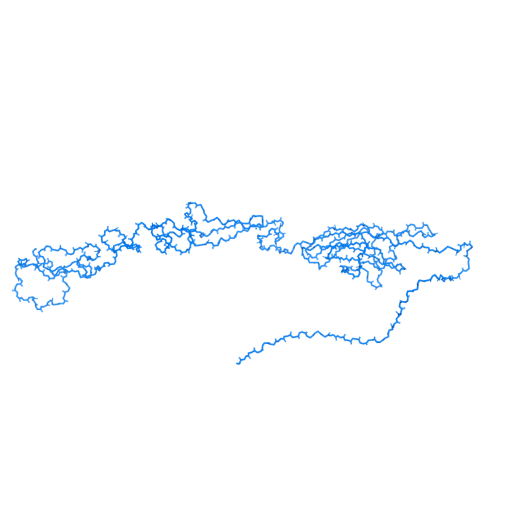8 255 CYS A C 1
ATOM 1870 O O . CYS A 1 255 ? -8.753 -3.792 19.076 1.00 93.88 255 CYS A O 1
ATOM 1872 N N . ASP A 1 256 ? -9.037 -4.122 21.291 1.00 92.75 256 ASP A N 1
ATOM 1873 C CA . ASP A 1 256 ? -8.976 -5.583 21.260 1.00 92.75 256 ASP A CA 1
ATOM 1874 C C . ASP A 1 256 ? -10.350 -6.252 21.047 1.00 92.75 256 ASP A C 1
ATOM 1876 O O . ASP A 1 256 ? -10.439 -7.457 20.765 1.00 92.75 256 ASP A O 1
ATOM 1880 N N . GLY A 1 257 ? -11.418 -5.447 21.068 1.00 92.12 257 GLY A N 1
ATOM 1881 C CA . GLY A 1 257 ? -12.796 -5.866 20.843 1.00 92.12 257 GLY A CA 1
ATOM 1882 C C . GLY A 1 257 ? -13.559 -6.258 22.106 1.00 92.12 257 GLY A C 1
ATOM 1883 O O . GLY A 1 257 ? -14.672 -6.783 21.977 1.00 92.12 257 GLY A O 1
ATOM 1884 N N . LYS A 1 258 ? -12.993 -6.035 23.293 1.00 91.50 258 LYS A N 1
ATOM 1885 C CA . LYS A 1 258 ? -13.679 -6.162 24.581 1.00 91.50 258 LYS A CA 1
ATOM 1886 C C . LYS A 1 258 ? -13.787 -4.799 25.253 1.00 91.50 258 LYS A C 1
ATOM 1888 O O . LYS A 1 258 ? -13.124 -3.856 24.862 1.00 91.50 258 LYS A O 1
ATOM 1893 N N . THR A 1 259 ? -14.710 -4.690 26.197 1.00 89.62 259 THR A N 1
ATOM 1894 C CA . THR A 1 259 ? -14.994 -3.436 26.900 1.00 89.62 259 THR A CA 1
ATOM 1895 C C . THR A 1 259 ? -15.043 -3.691 28.394 1.00 89.62 259 THR A C 1
ATOM 1897 O O . THR A 1 259 ? -15.775 -4.585 28.831 1.00 89.62 259 THR A O 1
ATOM 1900 N N . ASP A 1 260 ? -14.350 -2.874 29.176 1.00 84.25 260 ASP A N 1
ATOM 1901 C CA . ASP A 1 260 ? -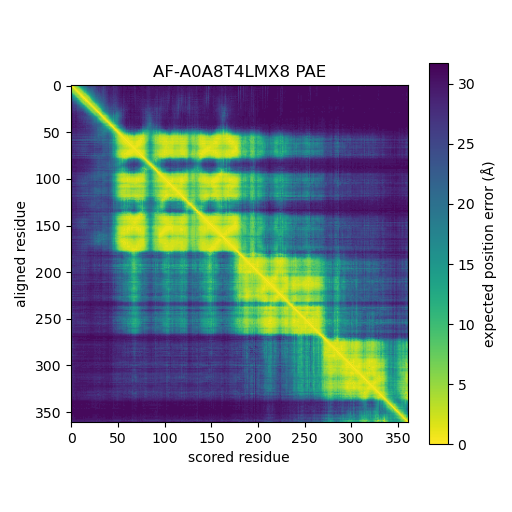14.411 -2.825 30.632 1.00 84.25 260 ASP A CA 1
ATOM 1902 C C . ASP A 1 260 ? -14.329 -4.212 31.305 1.00 84.25 260 ASP A C 1
ATOM 1904 O O . ASP A 1 260 ? -13.323 -4.908 31.242 1.00 84.25 260 ASP A O 1
ATOM 1908 N N . VAL A 1 261 ? -15.404 -4.629 31.984 1.00 78.44 261 VAL A N 1
ATOM 1909 C CA . VAL A 1 261 ? -15.497 -5.873 32.760 1.00 78.44 261 VAL A CA 1
ATOM 1910 C C . VAL A 1 261 ? -15.403 -7.126 31.895 1.00 78.44 261 VAL A C 1
ATOM 1912 O O . VAL A 1 261 ? -14.981 -8.172 32.389 1.00 78.44 261 VAL A O 1
ATOM 1915 N N . ASP A 1 262 ? -15.757 -7.019 30.611 1.00 85.81 262 ASP A N 1
ATOM 1916 C CA . ASP A 1 262 ? -15.567 -8.106 29.656 1.00 85.81 262 ASP A CA 1
ATOM 1917 C C . ASP A 1 262 ? -14.095 -8.234 29.248 1.00 85.81 262 ASP A C 1
ATOM 1919 O O . ASP A 1 262 ? -13.702 -9.275 28.712 1.00 85.81 262 ASP A O 1
ATOM 1923 N N . ASP A 1 263 ? -13.272 -7.211 29.510 1.00 85.62 263 ASP A N 1
ATOM 1924 C CA . ASP A 1 263 ? -11.861 -7.200 29.175 1.00 85.62 263 ASP A CA 1
ATOM 1925 C C . ASP A 1 263 ? -10.948 -7.719 30.302 1.00 85.62 263 ASP A C 1
ATOM 1927 O O . ASP A 1 263 ? -11.002 -7.357 31.481 1.00 85.62 263 ASP A O 1
ATOM 1931 N N . GLN A 1 264 ? -10.030 -8.593 29.899 1.00 87.69 264 GLN A N 1
ATOM 1932 C CA . GLN A 1 264 ? -9.050 -9.233 30.754 1.00 87.69 264 GLN A CA 1
ATOM 1933 C C . GLN A 1 264 ? -8.008 -8.239 31.288 1.00 87.69 264 GLN A C 1
ATOM 1935 O O . GLN A 1 264 ? -7.463 -8.483 32.374 1.00 87.69 264 GLN A O 1
ATOM 1940 N N . ASP A 1 265 ? -7.721 -7.157 30.555 1.00 85.69 265 ASP A N 1
ATOM 1941 C CA . ASP A 1 265 ? -6.788 -6.108 30.984 1.00 85.69 265 ASP A CA 1
ATOM 1942 C C . ASP A 1 265 ? -7.357 -5.238 32.115 1.00 85.69 265 ASP A C 1
ATOM 1944 O O . ASP A 1 265 ? -6.595 -4.712 32.936 1.00 85.69 265 ASP A O 1
ATOM 1948 N N . CYS A 1 266 ? -8.680 -5.243 32.281 1.00 83.31 266 CYS A N 1
ATOM 1949 C CA . CYS A 1 266 ? -9.358 -4.606 33.400 1.00 83.31 266 CYS A CA 1
ATOM 1950 C C . CYS A 1 266 ? -9.395 -5.446 34.685 1.00 83.31 266 CYS A C 1
ATOM 1952 O O . CYS A 1 266 ? -9.639 -4.902 35.768 1.00 83.31 266 CYS A O 1
ATOM 1954 N N . ILE A 1 267 ? -9.075 -6.746 34.640 1.00 72.69 267 ILE A N 1
ATOM 1955 C CA . ILE A 1 267 ? -9.133 -7.614 35.826 1.00 72.69 267 ILE A CA 1
ATOM 1956 C C . ILE A 1 267 ? -8.108 -7.173 36.884 1.00 72.69 267 ILE A C 1
ATOM 1958 O O . ILE A 1 267 ? -6.896 -7.319 36.726 1.00 72.69 267 ILE A O 1
ATOM 1962 N N . GLY A 1 268 ? -8.617 -6.669 38.012 1.00 60.03 268 GLY A N 1
ATOM 1963 C CA . GLY A 1 268 ? -7.825 -6.154 39.136 1.00 60.03 268 GLY A CA 1
ATOM 1964 C C . GLY A 1 268 ? -7.624 -4.633 39.150 1.00 60.03 268 GLY A C 1
ATOM 1965 O O . GLY A 1 268 ? -7.174 -4.116 40.171 1.00 60.03 268 GLY A O 1
ATOM 1966 N N . ASN A 1 269 ? -7.994 -3.932 38.071 1.00 58.75 269 ASN A N 1
ATOM 1967 C CA . ASN A 1 269 ? -8.139 -2.469 38.014 1.00 58.75 269 ASN A CA 1
ATOM 1968 C C . ASN A 1 269 ? -9.609 -2.019 37.970 1.00 58.75 269 ASN A C 1
ATOM 1970 O O . ASN A 1 269 ? -9.886 -0.820 38.008 1.00 58.75 269 ASN A O 1
ATOM 1974 N N . VAL A 1 270 ? -10.548 -2.967 37.946 1.00 56.44 270 VAL A N 1
ATOM 1975 C CA . VAL A 1 270 ? -11.971 -2.701 38.150 1.00 56.44 270 VAL A CA 1
ATOM 1976 C C . VAL A 1 270 ? -12.150 -1.979 39.494 1.00 56.44 270 VAL A C 1
ATOM 1978 O O . VAL A 1 270 ? -11.710 -2.460 40.541 1.00 56.44 270 VAL A O 1
ATOM 1981 N N . ILE A 1 271 ? -12.816 -0.821 39.478 1.00 57.06 271 ILE A N 1
ATOM 1982 C CA . ILE A 1 271 ? -13.222 -0.077 40.690 1.00 57.06 271 ILE A CA 1
ATOM 1983 C C . ILE A 1 271 ? -14.138 -0.939 41.594 1.00 57.06 271 ILE A C 1
ATOM 1985 O O . ILE A 1 271 ? -14.311 -0.646 42.776 1.00 57.06 271 ILE A O 1
ATOM 1989 N N . CYS A 1 272 ? -14.657 -2.043 41.060 1.00 59.53 272 CYS A N 1
ATOM 1990 C CA . CYS A 1 272 ? -15.515 -3.024 41.701 1.00 59.53 272 CYS A CA 1
ATOM 1991 C C . CYS A 1 272 ? -14.830 -4.406 41.689 1.00 59.53 272 CYS A C 1
ATOM 1993 O O . CYS A 1 272 ? -14.446 -4.923 40.647 1.00 59.53 272 CYS A O 1
ATOM 1995 N N . SER A 1 273 ? -14.616 -5.012 42.857 1.00 64.06 273 SER A N 1
ATOM 1996 C CA . SER A 1 273 ? -14.222 -6.423 42.959 1.00 64.06 273 SER A CA 1
ATOM 1997 C C . SER A 1 273 ? -15.512 -7.218 43.118 1.00 64.06 273 SER A C 1
ATOM 1999 O O . SER A 1 273 ? -16.161 -6.973 44.132 1.00 64.06 273 SER A O 1
ATOM 2001 N N . PRO A 1 274 ? -15.851 -8.180 42.239 1.00 70.19 274 PRO A N 1
ATOM 2002 C CA . PRO A 1 274 ? -17.146 -8.847 42.280 1.00 70.19 274 PRO A CA 1
ATOM 2003 C C . PRO A 1 274 ? -17.360 -9.525 43.638 1.00 70.19 274 PRO A C 1
ATOM 2005 O O . PRO A 1 274 ? -16.594 -10.398 44.075 1.00 70.19 274 PRO A O 1
ATOM 2008 N N . GLN A 1 275 ? -18.363 -9.041 44.352 1.00 76.31 275 GLN A N 1
ATOM 2009 C CA . GLN A 1 275 ? -18.899 -9.567 45.598 1.00 76.31 275 GLN A CA 1
ATOM 2010 C C . GLN A 1 275 ? -20.286 -10.154 45.306 1.00 76.31 275 GLN A C 1
ATOM 2012 O O . GLN A 1 275 ? -20.740 -10.178 44.176 1.00 76.31 275 GLN A O 1
ATOM 2017 N N . THR A 1 276 ? -20.950 -10.705 46.317 1.00 86.31 276 THR A N 1
ATOM 2018 C CA . THR A 1 276 ? -22.387 -10.979 46.198 1.00 86.31 276 THR A CA 1
ATOM 2019 C C . THR A 1 276 ? -23.143 -9.663 46.295 1.00 86.31 276 THR A C 1
ATOM 2021 O O . THR A 1 276 ? -22.826 -8.886 47.196 1.00 86.31 276 THR A O 1
ATOM 2024 N N . GLU A 1 277 ? -24.155 -9.486 45.449 1.00 87.75 277 GLU A N 1
ATOM 2025 C CA . GLU A 1 277 ? -25.050 -8.333 45.478 1.00 87.75 277 GLU A CA 1
ATOM 2026 C C . GLU A 1 277 ? -25.620 -8.026 46.866 1.00 87.75 277 GLU A C 1
ATOM 2028 O O . GLU A 1 277 ? -26.031 -8.917 47.632 1.00 87.75 277 GLU A O 1
ATOM 2033 N N . VAL A 1 278 ? -25.660 -6.734 47.192 1.00 89.56 278 VAL A N 1
ATOM 2034 C CA . VAL A 1 278 ? -26.232 -6.193 48.426 1.00 89.56 278 VAL A CA 1
ATOM 2035 C C . VAL A 1 278 ? -27.079 -4.978 48.068 1.00 89.56 278 VAL A C 1
ATOM 2037 O O . VAL A 1 278 ? -26.632 -4.129 47.326 1.00 89.56 278 VAL A O 1
ATOM 2040 N N . CYS A 1 279 ? -28.271 -4.845 48.664 1.00 89.81 279 CYS A N 1
ATOM 2041 C CA . CYS A 1 279 ? -29.124 -3.664 48.474 1.00 89.81 279 CYS A CA 1
ATOM 2042 C C . CYS A 1 279 ? -28.499 -2.380 49.059 1.00 89.81 279 CYS A C 1
ATOM 2044 O O . CYS A 1 279 ? -28.887 -1.944 50.156 1.00 89.81 279 CYS A O 1
ATOM 2046 N N . ASP A 1 280 ? -27.542 -1.771 48.367 1.00 87.75 280 ASP A N 1
ATOM 2047 C CA . ASP A 1 280 ? -26.846 -0.558 48.794 1.00 87.75 280 ASP A CA 1
ATOM 2048 C C . ASP A 1 280 ? -26.800 0.552 47.720 1.00 87.75 280 ASP A C 1
ATOM 2050 O O . ASP A 1 280 ? -26.289 1.645 47.992 1.00 87.75 280 ASP A O 1
ATOM 2054 N N . ASN A 1 281 ? -27.495 0.363 46.589 1.00 83.56 281 ASN A N 1
ATOM 2055 C CA . ASN A 1 281 ? -27.476 1.207 45.384 1.00 83.56 281 ASN A CA 1
ATOM 2056 C C . ASN A 1 281 ? -26.100 1.282 44.706 1.00 83.56 281 ASN A C 1
ATOM 2058 O O . ASN A 1 281 ? -25.805 2.271 44.022 1.00 83.56 281 ASN A O 1
ATOM 2062 N N . GLN A 1 282 ? -25.251 0.284 44.920 1.00 82.56 282 GLN A N 1
ATOM 2063 C CA . GLN A 1 282 ? -24.015 0.081 44.183 1.00 82.56 282 GLN A CA 1
ATOM 2064 C C . GLN A 1 282 ? -24.100 -1.270 43.475 1.00 82.56 282 GLN A C 1
ATOM 2066 O O . GLN A 1 282 ? -24.768 -2.177 43.943 1.00 82.56 282 GLN A O 1
ATOM 2071 N N . ASP A 1 283 ? -23.411 -1.375 42.349 1.00 79.19 283 ASP A N 1
ATOM 2072 C CA . ASP A 1 283 ? -23.191 -2.632 41.640 1.00 79.19 283 ASP A CA 1
ATOM 2073 C C . ASP A 1 283 ? -22.024 -3.348 42.350 1.00 79.19 283 ASP A C 1
ATOM 2075 O O . ASP A 1 283 ? -20.886 -2.857 42.337 1.00 79.19 283 ASP A O 1
ATOM 2079 N N . ASN A 1 284 ? -22.317 -4.390 43.132 1.00 81.31 284 ASN A N 1
ATOM 2080 C CA . ASN A 1 284 ? -21.334 -5.087 43.963 1.00 81.31 284 ASN A CA 1
ATOM 2081 C C . ASN A 1 284 ? -20.703 -6.285 43.245 1.00 81.31 284 ASN A C 1
ATOM 2083 O O . ASN A 1 284 ? -19.579 -6.661 43.598 1.00 81.31 284 ASN A O 1
ATOM 2087 N N . ASP A 1 285 ? -21.398 -6.897 42.294 1.00 81.50 285 ASP A N 1
ATOM 2088 C CA . ASP A 1 285 ? -20.962 -8.043 41.504 1.00 81.50 285 ASP A CA 1
ATOM 2089 C C . ASP A 1 285 ? -20.456 -7.663 40.099 1.00 81.50 285 ASP A C 1
ATOM 2091 O O . ASP A 1 285 ? -19.832 -8.485 39.418 1.00 81.50 285 ASP A O 1
ATOM 2095 N N . CYS A 1 286 ? -20.548 -6.372 39.779 1.00 76.75 286 CYS A N 1
ATOM 2096 C CA . CYS A 1 286 ? -19.998 -5.694 38.616 1.00 76.75 286 CYS A CA 1
ATOM 2097 C C . CYS A 1 286 ? -20.628 -6.142 37.284 1.00 76.75 286 CYS A C 1
ATOM 2099 O O . CYS A 1 286 ? -19.925 -6.160 36.266 1.00 76.75 286 CYS A O 1
ATOM 2101 N N . ASP A 1 287 ? -21.907 -6.533 37.268 1.00 79.75 287 ASP A N 1
ATOM 2102 C CA . ASP A 1 287 ? -22.604 -6.985 36.055 1.00 79.75 287 ASP A CA 1
ATOM 2103 C C . ASP A 1 287 ? -23.245 -5.848 35.224 1.00 79.75 287 ASP A C 1
ATOM 2105 O O . ASP A 1 287 ? -23.742 -6.076 34.111 1.00 79.75 287 ASP A O 1
ATOM 2109 N N . GLY A 1 288 ? -23.166 -4.604 35.714 1.00 75.00 288 GLY A N 1
ATOM 2110 C CA . GLY A 1 288 ? -23.653 -3.398 35.044 1.00 75.00 288 GLY A CA 1
ATOM 2111 C C . GLY A 1 288 ? -25.114 -3.051 35.339 1.00 75.00 288 GLY A C 1
ATOM 2112 O O . GLY A 1 288 ? -25.646 -2.085 34.768 1.00 75.00 288 GLY A O 1
ATOM 2113 N N . ILE A 1 289 ? -25.777 -3.804 36.211 1.00 81.50 289 ILE A N 1
ATOM 2114 C CA . ILE A 1 289 ? -27.085 -3.481 36.777 1.00 81.50 289 ILE A CA 1
ATOM 2115 C C . ILE A 1 289 ? -26.861 -3.045 38.244 1.00 81.50 289 ILE A C 1
ATOM 2117 O O . ILE A 1 289 ? -25.777 -3.184 38.790 1.00 81.50 289 ILE A O 1
ATOM 2121 N N . ILE A 1 290 ? -27.818 -2.321 38.837 1.00 82.69 290 ILE A N 1
ATOM 2122 C CA . ILE A 1 290 ? -27.735 -1.925 40.252 1.00 82.69 290 ILE A CA 1
ATOM 2123 C C . ILE A 1 290 ? -28.816 -2.676 41.027 1.00 82.69 290 ILE A C 1
ATOM 2125 O O . ILE A 1 290 ? -30.002 -2.543 40.687 1.00 82.69 290 ILE A O 1
ATOM 2129 N N . ASP A 1 291 ? -28.418 -3.316 42.132 1.00 84.81 291 ASP A N 1
ATOM 2130 C CA . ASP A 1 291 ? -29.285 -3.984 43.107 1.00 84.81 291 ASP A CA 1
ATOM 2131 C C . ASP A 1 291 ? -30.176 -5.098 42.476 1.00 84.81 291 ASP A C 1
ATOM 2133 O O . ASP A 1 291 ? -31.387 -5.197 42.751 1.00 84.81 291 ASP A O 1
ATOM 2137 N N . GLU A 1 292 ? -29.600 -5.930 41.602 1.00 85.75 292 GLU A N 1
ATOM 2138 C CA . GLU A 1 292 ? -30.210 -7.092 40.932 1.00 85.75 292 GLU A CA 1
ATOM 2139 C C . GLU A 1 292 ? -30.006 -8.417 41.687 1.00 85.75 292 GLU A C 1
ATOM 2141 O O . GLU A 1 292 ? -29.625 -8.454 42.846 1.00 85.75 292 GLU A O 1
ATOM 2146 N N . ASP A 1 293 ? -30.438 -9.536 41.100 1.00 88.75 293 ASP A N 1
ATOM 2147 C CA . ASP A 1 293 ? -30.356 -10.869 41.716 1.00 88.75 293 ASP A CA 1
ATOM 2148 C C . ASP A 1 293 ? -31.174 -11.111 43.002 1.00 88.75 293 ASP A C 1
ATOM 2150 O O . ASP A 1 293 ? -31.199 -12.215 43.565 1.00 88.75 293 ASP A O 1
ATOM 2154 N N . PHE A 1 294 ? -32.008 -10.145 43.393 1.00 90.44 294 PHE A N 1
ATOM 2155 C CA . PHE A 1 294 ? -32.991 -10.301 44.465 1.00 90.44 294 PHE A CA 1
ATOM 2156 C C . PHE A 1 294 ? -34.354 -10.807 43.967 1.00 90.44 294 PHE A C 1
ATOM 2158 O O . PHE A 1 294 ? -34.906 -10.395 42.944 1.00 90.44 294 PHE A O 1
ATOM 2165 N N . ASN A 1 295 ? -34.994 -11.676 44.756 1.00 90.81 295 ASN A N 1
ATOM 2166 C CA . ASN A 1 295 ? -36.344 -12.170 44.467 1.00 90.81 295 ASN A CA 1
ATOM 2167 C C . ASN A 1 295 ? -37.418 -11.123 44.810 1.00 90.81 295 ASN A C 1
ATOM 2169 O O . ASN A 1 295 ? -38.098 -11.208 45.834 1.00 90.81 295 ASN A O 1
ATOM 2173 N N . ILE A 1 296 ? -37.657 -10.185 43.896 1.00 91.94 296 ILE A N 1
ATOM 2174 C CA . ILE A 1 296 ? -38.615 -9.092 44.116 1.00 91.94 296 ILE A CA 1
ATOM 2175 C C . ILE A 1 296 ? -40.092 -9.510 44.113 1.00 91.94 296 ILE A C 1
ATOM 2177 O O . ILE A 1 296 ? -40.975 -8.708 44.412 1.00 91.94 296 ILE A O 1
ATOM 2181 N N . ILE A 1 297 ? -40.405 -10.755 43.754 1.00 91.56 297 ILE A N 1
ATOM 2182 C CA . ILE A 1 297 ? -41.790 -11.211 43.559 1.00 91.56 297 ILE A CA 1
ATOM 2183 C C . ILE A 1 297 ? -42.375 -11.795 44.845 1.00 91.56 297 ILE A C 1
ATOM 2185 O O . ILE A 1 297 ? -43.581 -11.668 45.085 1.00 91.56 297 ILE A O 1
ATOM 2189 N N . SER A 1 298 ? -41.538 -12.462 45.638 1.00 91.88 298 SER A N 1
ATOM 2190 C CA . SER A 1 298 ? -41.983 -13.276 46.773 1.00 91.88 298 SER A CA 1
ATOM 2191 C C . SER A 1 298 ? -41.125 -13.139 48.027 1.00 91.88 298 SER A C 1
ATOM 2193 O O . SER A 1 298 ? -41.566 -13.578 49.092 1.00 91.88 298 SER A O 1
ATOM 2195 N N . ASP A 1 299 ? -39.959 -12.496 47.943 1.00 92.38 299 ASP A N 1
ATOM 2196 C CA . ASP A 1 299 ? -39.177 -12.180 49.130 1.00 92.38 299 ASP A CA 1
ATOM 2197 C C . ASP A 1 299 ? -39.833 -11.041 49.919 1.00 92.38 299 ASP A C 1
ATOM 2199 O O . ASP A 1 299 ? -40.159 -9.981 49.384 1.00 92.38 299 ASP A O 1
ATOM 2203 N N . LYS A 1 300 ? -40.036 -11.267 51.218 1.00 92.12 300 LYS A N 1
ATOM 2204 C CA . LYS A 1 300 ? -40.588 -10.261 52.126 1.00 92.12 300 LYS A CA 1
ATOM 2205 C C . LYS A 1 300 ? -39.601 -9.132 52.417 1.00 92.12 300 LYS A C 1
ATOM 2207 O O . LYS A 1 300 ? -40.058 -8.076 52.844 1.00 92.12 300 LYS A O 1
ATOM 2212 N N . ASP A 1 301 ? -38.300 -9.361 52.247 1.00 93.38 301 ASP A N 1
ATOM 2213 C CA . ASP A 1 301 ? -37.260 -8.382 52.572 1.00 93.38 301 ASP A CA 1
ATOM 2214 C C . ASP A 1 301 ? -36.868 -7.519 51.356 1.00 93.38 301 ASP A C 1
ATOM 2216 O O . ASP A 1 301 ? -36.313 -6.441 51.536 1.00 93.38 301 ASP A O 1
ATOM 2220 N N . ASN A 1 302 ? -37.264 -7.927 50.142 1.00 93.25 302 ASN A N 1
ATOM 2221 C CA . ASN A 1 302 ? -36.947 -7.263 48.870 1.00 93.25 302 ASN A CA 1
ATOM 2222 C C . ASN A 1 302 ? -38.191 -7.071 47.979 1.00 93.25 302 ASN A C 1
ATOM 2224 O O . ASN A 1 302 ? -38.138 -7.213 46.761 1.00 93.25 302 ASN A O 1
ATOM 2228 N N . CYS A 1 303 ? -39.363 -6.825 48.567 1.00 94.25 303 CYS A N 1
ATOM 2229 C CA . CYS A 1 303 ? -40.625 -6.957 47.842 1.00 94.25 303 CYS A CA 1
ATOM 2230 C C . CYS A 1 303 ? -40.876 -5.821 46.840 1.00 94.25 303 CYS A C 1
ATOM 2232 O O . CYS A 1 303 ? -41.103 -4.676 47.219 1.00 94.25 303 CYS A O 1
ATOM 2234 N N . GLY A 1 304 ? -40.930 -6.135 45.549 1.00 91.88 304 GLY A N 1
ATOM 2235 C CA . GLY A 1 304 ? -41.153 -5.179 44.460 1.00 91.88 304 GLY A CA 1
ATOM 2236 C C . GLY A 1 304 ? -39.916 -4.368 44.061 1.00 91.88 304 GLY A C 1
ATOM 2237 O O . GLY A 1 304 ? -39.821 -3.973 42.905 1.00 91.88 304 GLY A O 1
ATOM 2238 N N . VAL A 1 305 ? -38.977 -4.154 44.982 1.00 91.25 305 VAL A N 1
ATOM 2239 C CA . VAL A 1 305 ? -37.658 -3.541 44.765 1.00 91.25 305 VAL A CA 1
ATOM 2240 C C . VAL A 1 305 ? -36.718 -3.989 45.890 1.00 91.25 305 VAL A C 1
ATOM 2242 O O . VAL A 1 305 ? -37.194 -4.305 46.989 1.00 91.25 305 VAL A O 1
ATOM 2245 N N . CYS A 1 306 ? -35.410 -4.008 45.626 1.00 91.50 306 CYS A N 1
ATOM 2246 C CA . CYS A 1 306 ? -34.372 -4.292 46.619 1.00 91.50 306 CYS A CA 1
ATOM 2247 C C . CYS A 1 306 ? -34.577 -3.470 47.900 1.00 91.50 306 CYS A C 1
ATOM 2249 O O . CYS A 1 306 ? -34.941 -2.292 47.855 1.00 91.50 306 CYS A O 1
ATOM 2251 N N . GLY A 1 307 ? -34.410 -4.105 49.059 1.00 90.50 307 GLY A N 1
ATOM 2252 C CA . GLY A 1 307 ? -34.488 -3.452 50.366 1.00 90.50 307 GLY A CA 1
ATOM 2253 C C . GLY A 1 307 ? -35.895 -3.035 50.810 1.00 90.50 307 GLY A C 1
ATOM 2254 O O . GLY A 1 307 ? -36.057 -2.505 51.916 1.00 90.50 307 GLY A O 1
ATOM 2255 N N . ASN A 1 308 ? -36.943 -3.273 50.010 1.00 92.19 308 ASN A N 1
ATOM 2256 C CA . ASN A 1 308 ? -38.317 -2.993 50.424 1.00 92.19 308 ASN A CA 1
ATOM 2257 C C . ASN A 1 308 ? -38.867 -4.095 51.341 1.00 92.19 308 ASN A C 1
ATOM 2259 O O . ASN A 1 308 ? -39.610 -4.993 50.928 1.00 92.19 308 ASN A O 1
ATOM 2263 N N . VAL A 1 309 ? -38.521 -3.983 52.622 1.00 93.75 309 VAL A N 1
ATOM 2264 C CA . VAL A 1 309 ? -38.956 -4.907 53.669 1.00 93.75 309 VAL A CA 1
ATOM 2265 C C . VAL A 1 309 ? -40.434 -4.697 54.008 1.00 93.75 309 VAL A C 1
ATOM 2267 O O . VAL A 1 309 ? -40.846 -3.654 54.528 1.00 93.75 309 VAL A O 1
ATOM 2270 N N . CYS A 1 310 ? -41.248 -5.734 53.812 1.00 91.44 310 CYS A N 1
ATOM 2271 C CA . CYS A 1 310 ? -42.647 -5.757 54.219 1.00 91.44 310 CYS A CA 1
ATOM 2272 C C . CYS A 1 310 ? -42.769 -5.835 55.745 1.00 91.44 310 CYS A C 1
ATOM 2274 O O . CYS A 1 310 ? -42.933 -6.911 56.317 1.00 91.44 310 CYS A O 1
ATOM 2276 N N . ASN A 1 311 ? -42.745 -4.684 56.414 1.00 91.50 311 ASN A N 1
ATOM 2277 C CA . ASN A 1 311 ? -42.876 -4.593 57.864 1.00 91.50 311 ASN A CA 1
ATOM 2278 C C . ASN A 1 311 ? -44.109 -3.773 58.265 1.00 91.50 311 ASN A C 1
ATOM 2280 O O . ASN A 1 311 ? -44.081 -2.548 58.371 1.00 91.50 311 ASN A O 1
ATOM 2284 N N . TYR A 1 312 ? -45.217 -4.474 58.496 1.00 87.25 312 TYR A N 1
ATOM 2285 C CA . TYR A 1 312 ? -46.451 -3.889 59.009 1.00 87.25 312 TYR A CA 1
ATOM 2286 C C . TYR A 1 312 ? -46.533 -4.059 60.530 1.00 87.25 312 TYR A C 1
ATOM 2288 O O . TYR A 1 312 ? -46.353 -5.182 61.020 1.00 87.25 312 TYR A O 1
ATOM 2296 N N . PRO A 1 313 ? -46.859 -2.998 61.288 1.00 85.25 313 PRO A N 1
ATOM 2297 C CA . PRO A 1 313 ? -47.118 -3.129 62.714 1.00 85.25 313 PRO A CA 1
ATOM 2298 C C . PRO A 1 313 ? -48.340 -4.023 62.946 1.00 85.25 313 PRO A C 1
ATOM 2300 O O . PRO A 1 313 ? -49.250 -4.082 62.118 1.00 85.25 313 PRO A O 1
ATOM 2303 N N . ASN A 1 314 ? -48.370 -4.714 64.089 1.00 85.31 314 ASN A N 1
ATOM 2304 C CA . ASN A 1 314 ? -49.517 -5.512 64.541 1.00 85.31 314 ASN A CA 1
ATOM 2305 C C . ASN A 1 314 ? -49.899 -6.692 63.617 1.00 85.31 314 ASN A C 1
ATOM 2307 O O . ASN A 1 314 ? -50.985 -7.273 63.729 1.00 85.31 314 ASN A O 1
ATOM 2311 N N . VAL A 1 315 ? -48.987 -7.087 62.727 1.00 83.94 315 VAL A N 1
ATOM 2312 C CA . VAL A 1 315 ? -49.124 -8.190 61.769 1.00 83.94 315 VAL A CA 1
ATOM 2313 C C . VAL A 1 315 ? -48.215 -9.352 62.169 1.00 83.94 315 VAL A C 1
ATOM 2315 O O . VAL A 1 315 ? -47.077 -9.152 62.586 1.00 83.94 315 VAL A O 1
ATOM 2318 N N . ALA A 1 316 ? -48.749 -10.575 62.120 1.00 84.56 316 ALA A N 1
ATOM 2319 C CA . ALA A 1 316 ? -48.021 -11.784 62.509 1.00 84.56 316 ALA A CA 1
ATOM 2320 C C . ALA A 1 316 ? -47.287 -12.435 61.334 1.00 84.56 316 ALA A C 1
ATOM 2322 O O . ALA A 1 316 ? -46.282 -13.103 61.548 1.00 84.56 316 ALA A O 1
ATOM 2323 N N . LEU A 1 317 ? -47.810 -12.279 60.116 1.00 85.44 317 LEU A N 1
ATOM 2324 C CA . LEU A 1 317 ? -47.239 -12.853 58.902 1.00 85.44 317 LEU A CA 1
ATOM 2325 C C . LEU A 1 317 ? -47.282 -11.825 57.775 1.00 85.44 317 LEU A C 1
ATOM 2327 O O . LEU A 1 317 ? -48.354 -11.541 57.229 1.00 85.44 317 LEU A O 1
ATOM 2331 N N . HIS A 1 318 ? -46.115 -11.291 57.443 1.00 89.62 318 HIS A N 1
ATOM 2332 C CA . HIS A 1 318 ? -45.867 -10.424 56.297 1.00 89.62 318 HIS A CA 1
ATOM 2333 C C . HIS A 1 318 ? -45.583 -11.281 55.066 1.00 89.62 318 HIS A C 1
ATOM 2335 O O . HIS A 1 318 ? -44.927 -12.315 55.173 1.00 89.62 318 HIS A O 1
ATOM 2341 N N . VAL A 1 319 ? -46.102 -10.879 53.909 1.00 90.62 319 VAL A N 1
ATOM 2342 C CA . VAL A 1 319 ? -45.913 -11.612 52.651 1.00 90.62 319 VAL A CA 1
ATOM 2343 C C . VAL A 1 319 ? -45.633 -10.635 51.518 1.00 90.62 319 VAL A C 1
ATOM 2345 O O . VAL A 1 319 ? -46.193 -9.538 51.504 1.00 90.62 319 VAL A O 1
ATOM 2348 N N . CYS A 1 320 ? -44.812 -11.054 50.560 1.00 92.25 320 CYS A N 1
ATOM 2349 C CA . CYS A 1 320 ? -44.721 -10.409 49.260 1.00 92.25 320 CYS A CA 1
ATOM 2350 C C . CYS A 1 320 ? -45.539 -11.224 48.255 1.00 92.25 320 CYS A C 1
ATOM 2352 O O . CYS A 1 320 ? -45.302 -12.419 48.081 1.00 92.25 320 CYS A O 1
ATOM 2354 N N . GLU A 1 321 ? -46.549 -10.606 47.644 1.00 92.50 321 GLU A N 1
ATOM 2355 C CA . GLU A 1 321 ? -47.402 -11.262 46.651 1.00 92.50 321 GLU A CA 1
ATOM 2356 C C . GLU A 1 321 ? -47.328 -10.468 45.345 1.00 92.50 321 GLU A C 1
ATOM 2358 O O . GLU A 1 321 ? -47.894 -9.380 45.238 1.00 92.50 321 GLU A O 1
ATOM 2363 N N . VAL A 1 322 ? -46.605 -11.012 44.360 1.00 91.50 322 VAL A N 1
ATOM 2364 C CA . VAL A 1 322 ? -46.411 -10.403 43.030 1.00 91.50 322 VAL A CA 1
ATOM 2365 C C . VAL A 1 322 ? -45.827 -8.985 43.137 1.00 91.50 322 VAL A C 1
ATOM 2367 O O . VAL A 1 322 ? -46.352 -8.031 42.563 1.00 91.50 322 VAL A O 1
ATOM 2370 N N . GLY A 1 323 ? -44.767 -8.837 43.939 1.00 91.12 323 GLY A N 1
ATOM 2371 C CA . GLY A 1 323 ? -44.066 -7.560 44.126 1.00 91.12 323 GLY A CA 1
ATOM 2372 C C . GLY A 1 323 ? -44.836 -6.510 44.930 1.00 91.12 323 GLY A C 1
ATOM 2373 O O . GLY A 1 323 ? -44.472 -5.337 44.929 1.00 91.12 323 GLY A O 1
ATOM 2374 N N . GLN A 1 324 ? -45.913 -6.898 45.620 1.00 92.62 324 GLN A N 1
ATOM 2375 C CA . GLN A 1 324 ? -46.637 -6.014 46.529 1.00 92.62 324 GLN A CA 1
ATOM 2376 C C . GLN A 1 324 ? -46.606 -6.539 47.957 1.00 92.62 324 GLN A C 1
ATOM 2378 O O . GLN A 1 324 ? -47.039 -7.660 48.237 1.00 92.62 324 GLN A O 1
ATOM 2383 N N . CYS A 1 325 ? -46.167 -5.682 48.882 1.00 91.75 325 CYS A N 1
ATOM 2384 C CA . CYS A 1 325 ? -46.237 -5.993 50.299 1.00 91.75 325 CYS A CA 1
ATOM 2385 C C . CYS A 1 325 ? -47.689 -6.173 50.752 1.00 91.75 325 CYS A C 1
ATOM 2387 O O . CYS A 1 325 ? -48.570 -5.328 50.543 1.00 91.75 325 CYS A O 1
ATOM 2389 N N . GLY A 1 326 ? -47.919 -7.293 51.424 1.00 88.00 326 GLY A N 1
ATOM 2390 C CA . GLY A 1 326 ? -49.182 -7.684 52.016 1.00 88.00 326 GLY A CA 1
ATOM 2391 C C . GLY A 1 326 ? -48.975 -8.381 53.354 1.00 88.00 326 GLY A C 1
ATOM 2392 O O . GLY A 1 326 ? -47.879 -8.435 53.915 1.00 88.00 326 GLY A O 1
ATOM 2393 N N . PHE A 1 327 ? -50.064 -8.916 53.893 1.00 84.44 327 PHE A N 1
ATOM 2394 C CA . PHE A 1 327 ? -50.021 -9.711 55.110 1.00 84.44 327 PHE A CA 1
ATOM 2395 C C . PHE A 1 327 ? -51.124 -10.764 55.128 1.00 84.44 327 PHE A C 1
ATOM 2397 O O . PHE A 1 327 ? -52.192 -10.573 54.544 1.00 84.44 327 PHE A O 1
ATOM 2404 N N . GLN A 1 328 ? -50.867 -11.869 55.825 1.00 82.12 328 GLN A N 1
ATOM 2405 C CA . GLN A 1 328 ? -51.768 -13.020 55.878 1.00 82.12 328 GLN A CA 1
ATOM 2406 C C . GLN A 1 328 ? -52.545 -13.113 57.202 1.00 82.12 328 GLN A C 1
ATOM 2408 O O . GLN A 1 328 ? -53.644 -13.673 57.240 1.00 82.12 328 GLN A O 1
ATOM 2413 N N . SER A 1 329 ? -52.007 -12.576 58.302 1.00 79.44 329 SER A N 1
ATOM 2414 C CA . SER A 1 329 ? -52.663 -12.614 59.617 1.00 79.44 329 SER A CA 1
ATOM 2415 C C . SER A 1 329 ? -52.215 -11.479 60.548 1.00 79.44 329 SER A C 1
ATOM 2417 O O . SER A 1 329 ? -51.083 -11.005 60.475 1.00 79.44 329 SER A O 1
ATOM 2419 N N . CYS A 1 330 ? -53.106 -11.048 61.449 1.00 81.25 330 CYS A N 1
ATOM 2420 C CA . CYS A 1 330 ? -52.775 -10.086 62.507 1.00 81.25 330 CYS A CA 1
ATOM 2421 C C . CYS A 1 330 ? -52.081 -10.785 63.687 1.00 81.25 330 CYS A C 1
ATOM 2423 O O . CYS A 1 330 ? -52.352 -11.958 63.974 1.00 81.25 330 CYS A O 1
ATOM 2425 N N . GLN A 1 331 ? -51.276 -10.038 64.444 1.00 84.94 331 GLN A N 1
ATOM 2426 C CA . GLN A 1 331 ? -50.811 -10.470 65.763 1.00 84.94 331 GLN A CA 1
ATOM 2427 C C . GLN A 1 331 ? -51.993 -10.721 66.704 1.00 84.94 331 GLN A C 1
ATOM 2429 O O . GLN A 1 331 ? -53.061 -10.104 66.605 1.00 84.94 331 GLN A O 1
ATOM 2434 N N . THR A 1 332 ? -51.818 -11.665 67.628 1.00 80.75 332 THR A N 1
ATOM 2435 C CA . THR A 1 332 ? -52.821 -11.971 68.652 1.00 80.75 332 THR A CA 1
ATOM 2436 C C . THR A 1 332 ? -53.167 -10.702 69.431 1.00 80.75 332 THR A C 1
ATOM 2438 O O . THR A 1 332 ? -52.287 -10.050 69.971 1.00 80.75 332 THR A O 1
ATOM 2441 N N . GLY A 1 333 ? -54.456 -10.353 69.485 1.00 80.44 333 GLY A N 1
ATOM 2442 C CA . GLY A 1 333 ? -54.943 -9.144 70.167 1.00 80.44 333 GLY A CA 1
ATOM 2443 C C . GLY A 1 333 ? -55.220 -7.944 69.255 1.00 80.44 333 GLY A C 1
ATOM 2444 O O . GLY A 1 333 ? -55.976 -7.068 69.655 1.00 80.44 333 GLY A O 1
ATOM 2445 N N . PHE A 1 334 ? -54.739 -7.944 68.007 1.00 78.81 334 PHE A N 1
ATOM 2446 C CA . PHE A 1 334 ? -54.871 -6.804 67.084 1.00 78.81 334 PHE A CA 1
ATOM 2447 C C . PHE A 1 334 ? -55.975 -6.956 66.027 1.00 78.81 334 PHE A C 1
ATOM 2449 O O . PHE A 1 334 ? -56.032 -6.214 65.050 1.00 78.81 334 PHE A O 1
ATOM 2456 N N . TYR A 1 335 ? -56.891 -7.903 66.219 1.00 73.56 335 TYR A N 1
ATOM 2457 C CA . TYR A 1 335 ? -58.053 -8.091 65.348 1.00 73.56 335 TYR A CA 1
ATOM 2458 C C . TYR A 1 335 ? -59.161 -7.090 65.700 1.00 73.56 335 TYR A C 1
ATOM 2460 O O . TYR A 1 335 ? -59.504 -6.935 66.875 1.00 73.56 335 TYR A O 1
ATOM 2468 N N . LYS A 1 336 ? -59.796 -6.463 64.702 1.00 69.56 336 LYS A N 1
ATOM 2469 C CA . LYS A 1 336 ? -60.960 -5.593 64.953 1.00 69.56 336 LYS A CA 1
ATOM 2470 C C . LYS A 1 336 ? -62.178 -6.378 65.491 1.00 69.56 336 LYS A C 1
ATOM 2472 O O . LYS A 1 336 ? -62.385 -7.534 65.097 1.00 69.56 336 LYS A O 1
ATOM 2477 N N . PRO A 1 337 ? -63.011 -5.790 66.378 1.00 52.41 337 PRO A N 1
ATOM 2478 C CA . PRO A 1 337 ? -64.178 -6.470 66.952 1.00 52.41 337 PRO A CA 1
ATOM 2479 C C . PRO A 1 337 ? -65.209 -6.846 65.872 1.00 52.41 337 PRO A C 1
ATOM 2481 O O . PRO A 1 337 ? -65.574 -6.009 65.054 1.00 52.41 337 PRO A O 1
ATOM 2484 N N . GLY A 1 338 ? -65.695 -8.098 65.870 1.00 57.59 338 GLY A N 1
ATOM 2485 C CA . GLY A 1 338 ? -66.770 -8.572 64.971 1.00 57.59 338 GLY A CA 1
ATOM 2486 C C . GLY A 1 338 ? -66.438 -9.770 64.063 1.00 57.59 338 GLY A C 1
ATOM 2487 O O . GLY A 1 338 ? -67.327 -10.301 63.405 1.00 57.59 338 GLY A O 1
ATOM 2488 N N . PHE A 1 339 ? -65.191 -10.256 64.041 1.00 55.66 339 PHE A N 1
ATOM 2489 C CA . PHE A 1 339 ? -64.747 -11.283 63.075 1.00 55.66 339 PHE A CA 1
ATOM 2490 C C . PHE A 1 339 ? -64.684 -12.731 63.612 1.00 55.66 339 PHE A C 1
ATOM 2492 O O . PHE A 1 339 ? -64.213 -13.648 62.936 1.00 55.66 339 PHE A O 1
ATOM 2499 N N . ARG A 1 340 ? -65.167 -13.011 64.827 1.00 51.72 340 ARG A N 1
ATOM 2500 C CA . ARG A 1 340 ? -65.152 -14.383 65.367 1.00 51.72 340 ARG A CA 1
ATOM 2501 C C . ARG A 1 340 ? -66.377 -15.174 64.890 1.00 51.72 340 ARG A C 1
ATOM 2503 O O . ARG A 1 340 ? -67.406 -15.149 65.550 1.00 51.72 340 ARG A O 1
ATOM 2510 N N . SER A 1 341 ? -66.265 -15.864 63.743 1.00 43.69 341 SER A N 1
ATOM 2511 C CA . SER A 1 341 ? -66.709 -17.276 63.546 1.00 43.69 341 SER A CA 1
ATOM 2512 C C . SER A 1 341 ? -67.136 -17.679 62.121 1.00 43.69 341 SER A C 1
ATOM 2514 O O . SER A 1 341 ? -67.077 -18.868 61.818 1.00 43.69 341 SER A O 1
ATOM 2516 N N . ARG A 1 342 ? -67.527 -16.771 61.209 1.00 44.72 342 ARG A N 1
ATOM 2517 C CA . ARG A 1 342 ? -68.133 -17.185 59.910 1.00 44.72 342 ARG A CA 1
ATOM 2518 C C . ARG A 1 342 ? -67.234 -17.151 58.669 1.00 44.72 342 ARG A C 1
ATOM 2520 O O . ARG A 1 342 ? -67.592 -17.746 57.658 1.00 44.72 342 ARG A O 1
ATOM 2527 N N . TYR A 1 343 ? -66.063 -16.521 58.726 1.00 47.09 343 TYR A N 1
ATOM 2528 C CA . TYR A 1 343 ? -65.260 -16.247 57.522 1.00 47.09 343 TYR A CA 1
ATOM 2529 C C . TYR A 1 343 ? -64.070 -17.196 57.299 1.00 47.09 343 TYR A C 1
ATOM 2531 O O . TYR A 1 343 ? -63.496 -17.209 56.212 1.00 47.09 343 TYR A O 1
ATOM 2539 N N . ARG A 1 344 ? -63.760 -18.082 58.261 1.00 47.06 344 ARG A N 1
ATOM 2540 C CA . ARG A 1 344 ? -62.652 -19.059 58.159 1.00 47.06 344 ARG A CA 1
ATOM 2541 C C . ARG A 1 344 ? -62.798 -20.082 57.018 1.00 47.06 344 ARG A C 1
ATOM 2543 O O . ARG A 1 344 ? -61.813 -20.718 56.668 1.00 47.06 344 ARG A O 1
ATOM 2550 N N . ARG A 1 345 ? -64.001 -20.273 56.454 1.00 44.50 345 ARG A N 1
ATOM 2551 C CA . ARG A 1 345 ? -64.270 -21.298 55.421 1.00 44.50 345 ARG A CA 1
ATOM 2552 C C . ARG A 1 345 ? -64.419 -20.771 53.989 1.00 44.50 345 ARG A C 1
ATOM 2554 O O . ARG A 1 345 ? -64.389 -21.586 53.079 1.00 44.50 345 ARG A O 1
ATOM 2561 N N . ARG A 1 346 ? -64.582 -19.460 53.761 1.00 43.22 346 ARG A N 1
ATOM 2562 C CA . ARG A 1 346 ? -65.027 -18.938 52.447 1.00 43.22 346 ARG A CA 1
ATOM 2563 C C . ARG A 1 346 ? -63.957 -18.245 51.595 1.00 43.22 346 ARG A C 1
ATOM 2565 O O . ARG A 1 346 ? -64.217 -17.996 50.429 1.00 43.22 346 ARG A O 1
ATOM 2572 N N . TYR A 1 347 ? -62.773 -17.969 52.142 1.00 44.09 347 TYR A N 1
ATOM 2573 C CA . TYR A 1 347 ? -61.742 -17.151 51.480 1.00 44.09 347 TYR A CA 1
ATOM 2574 C C . TYR A 1 347 ? -60.375 -17.845 51.459 1.00 44.09 347 TYR A C 1
ATOM 2576 O O . TYR A 1 347 ? -59.352 -17.222 51.709 1.00 44.09 347 TYR A O 1
ATOM 2584 N N . ARG A 1 348 ? -60.349 -19.159 51.195 1.00 44.88 348 ARG A N 1
ATOM 2585 C CA . ARG A 1 348 ? -59.094 -19.928 51.089 1.00 44.88 348 ARG A CA 1
ATOM 2586 C C . ARG A 1 348 ? -58.265 -19.600 49.835 1.00 44.88 348 ARG A C 1
ATOM 2588 O O . ARG A 1 348 ? -57.150 -20.088 49.745 1.00 44.88 348 ARG A O 1
ATOM 2595 N N . THR A 1 349 ? -58.787 -18.816 48.889 1.00 41.09 349 THR A N 1
ATOM 2596 C CA . THR A 1 349 ? -58.198 -18.677 47.542 1.00 41.09 349 THR A CA 1
ATOM 2597 C C . THR A 1 349 ? -58.251 -17.262 46.947 1.00 41.09 349 THR A C 1
ATOM 2599 O O . THR A 1 349 ? -58.052 -17.112 45.748 1.00 41.09 349 THR A O 1
ATOM 2602 N N . ILE A 1 350 ? -58.525 -16.211 47.731 1.00 43.50 350 ILE A N 1
ATOM 2603 C CA . ILE A 1 350 ? -58.565 -14.829 47.211 1.00 43.50 350 ILE A CA 1
ATOM 2604 C C . ILE A 1 350 ? -57.369 -14.048 47.766 1.00 43.50 350 ILE A C 1
ATOM 2606 O O . ILE A 1 350 ? -57.248 -13.906 48.983 1.00 43.50 350 ILE A O 1
ATOM 2610 N N . SER A 1 351 ? -56.516 -13.582 46.846 1.00 42.62 351 SER A N 1
ATOM 2611 C CA . SER A 1 351 ? -55.301 -12.773 47.046 1.00 42.62 351 SER A CA 1
ATOM 2612 C C . SER A 1 351 ? -55.444 -11.738 48.174 1.00 42.62 351 SER A C 1
ATOM 2614 O O . SER A 1 351 ? -56.443 -11.010 48.262 1.00 42.62 351 SER A O 1
ATOM 2616 N N . CYS A 1 352 ? -54.476 -11.733 49.096 1.00 49.78 352 CYS A N 1
ATOM 2617 C CA . CYS A 1 352 ? -54.630 -11.218 50.464 1.00 49.78 352 CYS A CA 1
ATOM 2618 C C . CYS A 1 352 ? -54.438 -9.697 50.616 1.00 49.78 352 CYS A C 1
ATOM 2620 O O . CYS A 1 352 ? -54.650 -9.155 51.700 1.00 49.78 352 CYS A O 1
ATOM 2622 N N . THR A 1 353 ? -54.102 -8.955 49.567 1.00 49.47 353 THR A N 1
ATOM 2623 C CA . THR A 1 353 ? -53.649 -7.559 49.723 1.00 49.47 353 THR A CA 1
ATOM 2624 C C . THR A 1 353 ? -54.774 -6.539 49.955 1.00 49.47 353 THR A C 1
ATOM 2626 O O . THR A 1 353 ? -54.604 -5.593 50.728 1.00 49.47 353 THR A O 1
ATOM 2629 N N . ARG A 1 354 ? -55.960 -6.712 49.348 1.00 46.72 354 ARG A N 1
ATOM 2630 C CA . ARG A 1 354 ? -57.045 -5.700 49.423 1.00 46.72 354 ARG A CA 1
ATOM 2631 C C . ARG A 1 354 ? -58.074 -5.916 50.526 1.00 46.72 354 ARG A C 1
ATOM 2633 O O . ARG A 1 354 ? -58.675 -4.947 50.987 1.00 46.72 354 ARG A O 1
ATOM 2640 N N . ILE A 1 355 ? -58.296 -7.156 50.954 1.00 47.88 355 ILE A N 1
ATOM 2641 C CA . ILE A 1 355 ? -59.327 -7.451 51.955 1.00 47.88 355 ILE A CA 1
ATOM 2642 C C . ILE A 1 355 ? -58.789 -7.092 53.344 1.00 47.88 355 ILE A C 1
ATOM 2644 O O . ILE A 1 355 ? -59.419 -6.314 54.052 1.00 47.88 355 ILE A O 1
ATOM 2648 N N . TRP A 1 356 ? -57.581 -7.521 53.708 1.00 50.19 356 TRP A N 1
ATOM 2649 C CA . TRP A 1 356 ? -57.125 -7.493 55.099 1.00 50.19 356 TRP A CA 1
ATOM 2650 C C . TRP A 1 356 ? -56.781 -6.111 55.685 1.00 50.19 356 TRP A C 1
ATOM 2652 O O . TRP A 1 356 ? -56.890 -5.952 56.902 1.00 50.19 356 TRP A O 1
ATOM 2662 N N . ARG A 1 357 ? -56.506 -5.070 54.875 1.00 49.38 357 ARG A N 1
ATOM 2663 C CA . ARG A 1 357 ? -56.255 -3.686 55.364 1.00 49.38 357 ARG A CA 1
ATOM 2664 C C . ARG A 1 357 ? -57.387 -3.115 56.236 1.00 49.38 357 ARG A C 1
ATOM 2666 O O . ARG A 1 357 ? -57.183 -2.169 56.989 1.00 49.38 357 ARG A O 1
ATOM 2673 N N . ARG A 1 358 ? -58.593 -3.690 56.171 1.00 53.06 358 ARG A N 1
ATOM 2674 C CA . ARG A 1 358 ? -59.728 -3.313 57.027 1.00 53.06 358 ARG A CA 1
ATOM 2675 C C . ARG A 1 358 ? -59.785 -4.046 58.376 1.00 53.06 358 ARG A C 1
ATOM 2677 O O . ARG A 1 358 ? -60.653 -3.687 59.164 1.00 53.06 358 ARG A O 1
ATOM 2684 N N . PHE A 1 359 ? -58.893 -4.996 58.677 1.00 58.91 359 PHE A N 1
ATOM 2685 C CA . PHE A 1 359 ? -59.109 -6.023 59.713 1.00 58.91 359 PHE A CA 1
ATOM 2686 C C . PHE A 1 359 ? -58.114 -6.049 60.890 1.00 58.91 359 PHE A C 1
ATOM 2688 O O . PHE A 1 359 ? -58.514 -6.517 61.960 1.00 58.91 359 PHE A O 1
ATOM 2695 N N . CYS A 1 360 ? -56.887 -5.533 60.736 1.00 58.62 360 CYS A N 1
ATOM 2696 C CA . CYS A 1 360 ? -55.954 -5.315 61.856 1.00 58.62 360 CYS A CA 1
ATOM 2697 C C . CYS A 1 360 ? -56.005 -3.852 62.333 1.00 58.62 360 CYS A C 1
ATOM 2699 O O . CYS A 1 360 ? -56.344 -2.967 61.538 1.00 58.62 360 CYS A O 1
ATOM 2701 N N . TRP A 1 361 ? -55.753 -3.627 63.625 1.00 55.47 361 TRP A N 1
ATOM 2702 C CA . TRP A 1 361 ? -55.632 -2.300 64.245 1.00 55.47 361 TRP A CA 1
ATOM 2703 C C . TRP A 1 361 ? -54.315 -1.606 63.926 1.00 55.47 361 TRP A C 1
ATOM 2705 O O . TRP A 1 361 ? -53.271 -2.300 63.931 1.00 55.47 361 TRP A O 1
#

pLDDT: mean 74.12, std 20.91, range [28.42, 97.62]

Sequence (361 aa):
MKPILKINIILILFVLVISAGIAASYLHNNSTGAVIIGSPGFGGDISQPVTFDPLKSVTDLQVIGATKDSVSLTFSLPCNMDTEATGSRGCESKAITDFQIKYSAAGPITANTNVNNLIIGATYCLPGVFCLIADEGQPFTRTVSGLQPGHTYWFTVIYTHSTRGDSPLSNSPSATTTAACLPSGAEICDGVDNDCDNSVDEQISELCPLQQGVCAGAQRSCSVGQLTSCNYGSAELRYEPNKETLCGDTFDNDCDGKTDVDDQDCIGNVICSPQTEVCDNQDNDCDGIIDEDFNIISDKDNCGVCGNVCNYPNVALHVCEVGQCGFQSCQTGFYKPGFRSRYRRRYRTISCTRIWRRFCW

Solvent-accessible surface area (backbone atoms only — not comparable to full-atom values): 22237 Å² total; per-residue (Å²): 140,83,87,83,80,81,81,85,78,82,79,79,81,80,82,82,81,87,79,82,85,81,89,78,80,84,72,87,75,90,68,93,80,88,85,83,85,85,78,96,84,74,100,64,90,83,84,68,81,87,77,77,80,78,68,66,44,35,75,59,49,38,75,77,47,61,37,36,34,31,40,32,33,32,32,42,75,61,64,51,70,67,86,53,97,78,77,67,93,54,58,53,66,87,47,43,52,35,42,35,38,31,32,30,74,88,52,83,67,53,96,82,54,64,70,87,79,39,47,79,47,45,76,76,34,57,94,92,46,83,56,86,70,72,65,93,78,55,70,48,78,48,68,34,63,84,47,63,46,59,38,59,36,20,37,35,43,37,40,30,32,78,88,76,45,68,34,48,71,26,45,51,45,70,50,57,23,36,60,83,44,38,80,83,45,76,61,46,59,67,60,46,48,36,20,66,82,86,55,62,36,57,95,48,72,44,75,36,94,51,54,29,54,49,19,48,84,24,48,24,41,48,56,90,38,31,70,46,77,69,52,51,62,55,76,90,53,48,49,29,91,88,44,44,77,74,49,79,73,79,50,15,29,38,30,84,71,42,38,27,84,75,23,76,62,22,68,88,67,44,96,50,71,69,46,78,68,48,76,73,83,45,48,36,48,57,82,83,56,67,43,59,9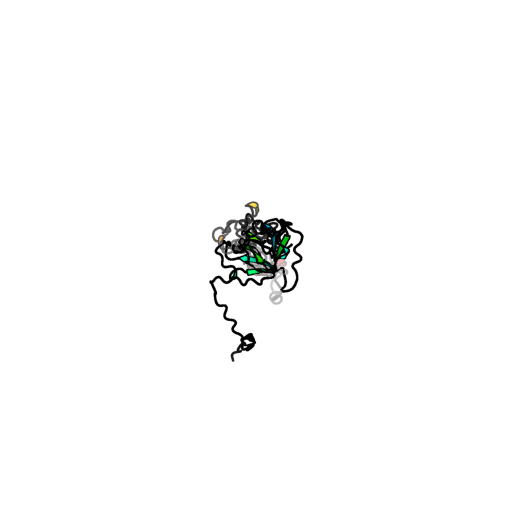8,62,57,27,43,57,34,37,56,20,22,53,39,64,66,36,53,43,78,62,80,52,48,64,36,62,34,19,59,82,30,37,66,32,45,82,43,53,28,93,88,26,62,52,92,86,72,91,79,82,62,90,80,79,61,92,81,64,82,49,60,77,68,48,78,79,42,48,100

Radius of gyration: 51.75 Å; Cα contacts (8 Å, |Δi|>4): 625; chains: 1; bounding box: 117×58×146 Å

Foldseek 3Di:
DDDDDDDDDDDDDDPDDDDDDDDPPPDPDPDDDDDDDDDDDDPDDPPDDPDADAAAFWAPWDWPDAAQFKTKIKTAHDQRQDPDPPPDRDRVPQQWQWKFKWKDQPDEDDLPDDPVPTHTQDIQHDVPDRRPPDDHPDMDMDMRGRHHGQTKMWIWMWIQGNPNGIHGTYHIDMDHHHHQADQVDDADLQQHRRNPPPDHQPPDWDQDPQCAWLQNPWTWGHDNSDTDDTDSDDCVSLADDPADLPAPPQTPRNRPRDHHPRDPSNVPSPPEDADPADQPQDRRRPPPDGRDPDPCAWDQCADLHGRNHLDDPQADAWTRHGSDTFGDGGHPPFFDPDPPDDPPPPPPDDDGHPPCVVTGD

Mean predicted aligned error: 20.02 Å

Secondary structure (DSSP, 8-state):
---------------------------------------S-------S---PPPPPPP---EEEEE-SSEEEEEE---------TT-----GGGGEEEEEEEEESSS---TTS-GGGSEEEEE-S-TTS-----STT--EEEEEESPPTT-EEEEEEEEEETTTEEPPP----EEEPPP---TT----SSSS-SS-SS-SSTT-EEE-S--SGGGTT-EEEB-SSSBPPP----GGGT--TTS---TTSS--SS-SS--GGG-GGGTTT-SS------SSSS-SS-SSSSS-SS-TTT-SSSSSSTT-----TTEEEEEEETTEEEEEEEPTT-BPTT-SSSSTTT-SSS-STTTGGGTB-

Nearest PDB structures (foldseek):
  2ic2-assembly2_B  TM=6.244E-01  e=7.553E-06  Drosophila melanogaster
  2ibg-assembly4_D  TM=6.537E-01  e=4.785E-05  Drosophila melanogaster
  2ibb-assembly1_A  TM=6.300E-01  e=3.553E-05  Drosophila melanogaster
  8fn9-assembly4_H  TM=7.137E-01  e=2.856E-04  Homo sapiens
  3s8w-assembly3_C  TM=6.800E-01  e=2.389E-04  Homo sapiens